Protein AF-A0A940FA86-F1 (afdb_monomer)

Structure (mmCIF, N/CA/C/O backbone):
data_AF-A0A940FA86-F1
#
_entry.id   AF-A0A940FA86-F1
#
loop_
_atom_site.group_PDB
_atom_site.id
_atom_site.type_symbol
_atom_site.label_atom_id
_atom_site.label_alt_id
_atom_site.label_comp_id
_atom_site.label_asym_id
_atom_site.label_entity_id
_atom_site.label_seq_id
_atom_site.pdbx_PDB_ins_code
_atom_site.Cartn_x
_atom_site.Cartn_y
_atom_site.Cartn_z
_atom_site.occupancy
_atom_site.B_iso_or_equiv
_atom_site.auth_seq_id
_atom_site.auth_comp_id
_atom_site.auth_asym_id
_atom_site.auth_atom_id
_atom_site.pdbx_PDB_model_num
ATOM 1 N N . MET A 1 1 ? 49.416 -11.994 -17.645 1.00 36.44 1 MET A N 1
ATOM 2 C CA . MET A 1 1 ? 48.254 -11.867 -18.549 1.00 36.44 1 MET A CA 1
ATOM 3 C C . MET A 1 1 ? 47.002 -11.972 -17.706 1.00 36.44 1 MET A C 1
ATOM 5 O O . MET A 1 1 ? 46.573 -13.067 -17.378 1.00 36.44 1 MET A O 1
ATOM 9 N N . THR A 1 2 ? 46.496 -10.830 -17.258 1.00 33.31 2 THR A N 1
ATOM 10 C CA . THR A 1 2 ? 45.297 -10.738 -16.424 1.00 33.31 2 THR A CA 1
ATOM 11 C C . THR A 1 2 ? 44.119 -10.628 -17.381 1.00 33.31 2 THR A C 1
ATOM 13 O O . THR A 1 2 ? 44.046 -9.660 -18.135 1.00 33.31 2 THR A O 1
ATOM 16 N N . THR A 1 3 ? 43.260 -11.644 -17.425 1.00 35.12 3 THR A N 1
ATOM 17 C CA . THR A 1 3 ? 42.025 -11.647 -18.216 1.00 35.12 3 THR A CA 1
ATOM 18 C C . THR A 1 3 ? 41.210 -10.419 -17.835 1.00 35.12 3 THR A C 1
ATOM 20 O O . THR A 1 3 ? 40.693 -10.336 -16.718 1.00 35.12 3 THR A O 1
ATOM 23 N N . ALA A 1 4 ? 41.149 -9.436 -18.733 1.00 39.72 4 ALA A N 1
ATOM 24 C CA . ALA A 1 4 ? 40.207 -8.344 -18.609 1.00 39.72 4 ALA A CA 1
ATOM 25 C C . ALA A 1 4 ? 38.825 -8.986 -18.504 1.00 39.72 4 ALA A C 1
ATOM 27 O O . ALA A 1 4 ? 38.403 -9.694 -19.410 1.00 39.72 4 ALA A O 1
ATOM 28 N N . SER A 1 5 ? 38.164 -8.803 -17.363 1.00 45.75 5 SER A N 1
ATOM 29 C CA . SER A 1 5 ? 36.731 -9.029 -17.256 1.00 45.75 5 SER A CA 1
ATOM 30 C C . SER A 1 5 ? 36.091 -8.262 -18.412 1.00 45.75 5 SER A C 1
ATOM 32 O O . SER A 1 5 ? 36.128 -7.026 -18.428 1.00 45.75 5 SER A O 1
ATOM 34 N N . ASP A 1 6 ? 35.599 -8.988 -19.416 1.00 59.19 6 ASP A N 1
ATOM 35 C CA . ASP A 1 6 ? 34.803 -8.411 -20.487 1.00 59.19 6 ASP A CA 1
ATOM 36 C C . ASP A 1 6 ? 33.535 -7.880 -19.833 1.00 59.19 6 ASP A C 1
ATOM 38 O O . ASP A 1 6 ? 32.591 -8.601 -19.531 1.00 59.19 6 ASP A O 1
ATOM 42 N N . SER A 1 7 ? 33.577 -6.599 -19.482 1.00 66.31 7 SER A N 1
ATOM 43 C CA . SER A 1 7 ? 32.481 -5.898 -18.835 1.00 66.31 7 SER A CA 1
ATOM 44 C C . SER A 1 7 ? 31.264 -5.979 -19.758 1.00 66.31 7 SER A C 1
ATOM 46 O O . SER A 1 7 ? 31.298 -5.374 -20.824 1.00 66.31 7 SER A O 1
ATOM 48 N N . THR A 1 8 ? 30.225 -6.715 -19.379 1.00 84.19 8 THR A N 1
ATOM 49 C CA . THR A 1 8 ? 28.949 -6.809 -20.107 1.00 84.19 8 THR A CA 1
ATOM 50 C C . THR A 1 8 ? 27.959 -5.755 -19.612 1.00 84.19 8 THR A C 1
ATOM 52 O O . THR A 1 8 ? 27.997 -5.404 -18.430 1.00 84.19 8 THR A O 1
ATOM 55 N N . LEU A 1 9 ? 27.028 -5.299 -20.455 1.00 90.06 9 LEU A N 1
ATOM 56 C CA . LEU A 1 9 ? 25.868 -4.510 -20.018 1.00 90.06 9 LEU A CA 1
ATOM 57 C C . LEU A 1 9 ? 24.622 -5.402 -20.008 1.00 90.06 9 LEU A C 1
ATOM 59 O O . LEU A 1 9 ? 24.176 -5.845 -21.057 1.00 90.06 9 LEU A O 1
ATOM 63 N N . PHE A 1 10 ? 24.077 -5.691 -18.824 1.00 91.50 10 PHE A N 1
ATOM 64 C CA . PHE A 1 10 ? 22.881 -6.538 -18.646 1.00 91.50 10 PHE A CA 1
ATOM 65 C C . PHE A 1 10 ? 22.963 -7.935 -19.299 1.00 91.50 10 PHE A C 1
ATOM 67 O O . PHE A 1 10 ? 21.947 -8.523 -19.666 1.00 91.50 10 PHE A O 1
ATOM 74 N N . GLY A 1 11 ? 24.180 -8.478 -19.411 1.00 84.44 11 GLY A N 1
ATOM 75 C CA . GLY A 1 11 ? 24.465 -9.767 -20.051 1.00 84.44 11 GLY A CA 1
ATOM 76 C C . GLY A 1 11 ? 24.884 -9.668 -21.522 1.00 84.44 11 GLY A C 1
ATOM 77 O O . GLY A 1 11 ? 25.340 -10.665 -22.073 1.00 84.44 11 GLY A O 1
ATOM 78 N N . LEU A 1 12 ? 24.808 -8.481 -22.136 1.00 87.81 12 LEU A N 1
ATOM 79 C CA . LEU A 1 12 ? 25.245 -8.247 -23.515 1.00 87.81 12 LEU A CA 1
ATOM 80 C C . LEU A 1 12 ? 26.719 -7.836 -23.602 1.00 87.81 12 LEU A C 1
ATOM 82 O O . LEU A 1 12 ? 27.219 -7.137 -22.706 1.00 87.81 12 LEU A O 1
ATOM 86 N N . PRO A 1 13 ? 27.416 -8.213 -24.691 1.00 89.25 13 PRO A N 1
ATOM 87 C CA . PRO A 1 13 ? 28.749 -7.705 -24.974 1.00 89.25 13 PRO A CA 1
ATOM 88 C C . PRO A 1 13 ? 28.715 -6.185 -25.174 1.00 89.25 13 PRO A C 1
ATOM 90 O O . PRO A 1 13 ? 27.679 -5.578 -25.432 1.00 89.25 13 PRO A O 1
ATOM 93 N N . ARG A 1 14 ? 29.876 -5.542 -25.033 1.00 89.69 14 ARG A N 1
ATOM 94 C CA . ARG A 1 14 ? 30.006 -4.095 -25.272 1.00 89.69 14 ARG A CA 1
ATOM 95 C C . ARG A 1 14 ? 30.166 -3.732 -26.733 1.00 89.69 14 ARG A C 1
ATOM 97 O O . ARG A 1 14 ? 29.839 -2.607 -27.089 1.00 89.69 14 ARG A O 1
ATOM 104 N N . GLY A 1 15 ? 30.775 -4.621 -27.508 1.00 90.00 15 GLY A N 1
ATOM 105 C CA . GLY A 1 15 ? 30.954 -4.453 -28.940 1.00 90.00 15 GLY A CA 1
ATOM 106 C C . GLY A 1 15 ? 29.827 -5.156 -29.671 1.00 90.00 15 GLY A C 1
ATOM 107 O O . GLY A 1 15 ? 29.500 -6.288 -29.324 1.00 90.00 15 GLY A O 1
ATOM 108 N N . PHE A 1 16 ? 29.281 -4.474 -30.665 1.00 91.44 16 PHE A N 1
ATOM 109 C CA . PHE A 1 16 ? 28.255 -4.982 -31.558 1.00 91.44 16 PHE A CA 1
ATOM 110 C C . PHE A 1 16 ? 28.762 -4.855 -32.987 1.00 91.44 16 PHE A C 1
ATOM 112 O O . PHE A 1 16 ? 29.495 -3.917 -33.311 1.00 91.44 16 PHE A O 1
ATOM 119 N N . ASP A 1 17 ? 28.346 -5.749 -33.871 1.00 93.12 17 ASP A N 1
ATOM 120 C CA . ASP A 1 17 ? 28.362 -5.403 -35.287 1.00 93.12 17 ASP A CA 1
ATOM 121 C C . ASP A 1 17 ? 27.134 -4.535 -35.640 1.00 93.12 17 ASP A C 1
ATOM 123 O O . ASP A 1 17 ? 26.191 -4.372 -34.857 1.00 93.12 17 ASP A O 1
ATOM 127 N N . ARG A 1 18 ? 27.155 -3.913 -36.826 1.00 93.06 18 ARG A N 1
ATOM 128 C CA . ARG A 1 18 ? 26.071 -3.018 -37.275 1.00 93.06 18 ARG A CA 1
ATOM 129 C C . ARG A 1 18 ? 24.728 -3.733 -37.405 1.00 93.06 18 ARG A C 1
ATOM 131 O O . ARG A 1 18 ? 23.690 -3.088 -37.259 1.00 93.06 18 ARG A O 1
ATOM 138 N N . GLU A 1 19 ? 24.736 -5.016 -37.746 1.00 92.88 19 GLU A N 1
ATOM 139 C CA . GLU A 1 19 ? 23.519 -5.792 -37.953 1.00 92.88 19 GLU A CA 1
ATOM 140 C C . GLU A 1 19 ? 22.911 -6.207 -36.612 1.00 92.88 19 GLU A C 1
ATOM 142 O O . GLU A 1 19 ? 21.711 -6.041 -36.408 1.00 92.88 19 GLU A O 1
ATOM 147 N N . GLU A 1 20 ? 23.738 -6.669 -35.677 1.00 92.12 20 GLU A N 1
ATOM 148 C CA . GLU A 1 20 ? 23.362 -7.027 -34.316 1.00 92.12 20 GLU A CA 1
ATOM 149 C C . GLU A 1 20 ? 22.783 -5.826 -33.567 1.00 92.12 20 GLU A C 1
ATOM 151 O O . GLU A 1 20 ? 21.697 -5.937 -32.997 1.00 92.12 20 GLU A O 1
ATOM 156 N N . LEU A 1 21 ? 23.448 -4.663 -33.626 1.00 93.12 21 LEU A N 1
ATOM 157 C CA . LEU A 1 21 ? 22.959 -3.440 -32.986 1.00 93.12 21 LEU A CA 1
ATOM 158 C C . LEU A 1 21 ? 21.560 -3.070 -33.491 1.00 93.12 21 LEU A C 1
ATOM 160 O O . LEU A 1 21 ? 20.657 -2.846 -32.686 1.00 93.12 21 LEU A O 1
ATOM 164 N N . ARG A 1 22 ? 21.362 -3.064 -34.818 1.00 93.38 22 ARG A N 1
ATOM 165 C CA . ARG A 1 22 ? 20.052 -2.786 -35.429 1.00 93.38 22 ARG A CA 1
ATOM 166 C C . ARG A 1 22 ? 19.016 -3.825 -35.026 1.00 93.38 22 ARG A C 1
ATOM 168 O O . ARG A 1 22 ? 17.918 -3.463 -34.629 1.00 93.38 22 ARG A O 1
ATOM 175 N N . ARG A 1 23 ? 19.374 -5.110 -35.068 1.00 94.31 23 ARG A N 1
ATOM 176 C CA . ARG A 1 23 ? 18.478 -6.219 -34.718 1.00 94.31 23 ARG A CA 1
ATOM 177 C C . ARG A 1 23 ? 17.988 -6.122 -33.273 1.00 94.31 23 ARG A C 1
ATOM 179 O O . ARG A 1 23 ? 16.809 -6.348 -33.018 1.00 94.31 23 ARG A O 1
ATOM 186 N N . ILE A 1 24 ? 18.877 -5.792 -32.337 1.00 94.81 24 ILE A N 1
ATOM 187 C CA . ILE A 1 24 ? 18.533 -5.614 -30.921 1.00 94.81 24 ILE A CA 1
ATOM 188 C C . ILE A 1 24 ? 17.682 -4.354 -30.727 1.00 94.81 24 ILE A C 1
ATOM 190 O O . ILE A 1 24 ? 16.659 -4.422 -30.044 1.00 94.81 24 ILE A O 1
ATOM 194 N N . GLU A 1 25 ? 18.074 -3.225 -31.329 1.00 95.56 25 GLU A N 1
ATOM 195 C CA . GLU A 1 25 ? 17.328 -1.962 -31.244 1.00 95.56 25 GLU A CA 1
ATOM 196 C C . GLU A 1 25 ? 15.898 -2.131 -31.781 1.00 95.56 25 GLU A C 1
ATOM 198 O O . GLU A 1 25 ? 14.934 -1.835 -31.071 1.00 95.56 25 GLU A O 1
ATOM 203 N N . ASP A 1 26 ? 15.753 -2.661 -32.996 1.00 95.56 26 ASP A N 1
ATOM 204 C CA . ASP A 1 26 ? 14.464 -2.861 -33.660 1.00 95.56 26 ASP A CA 1
ATOM 205 C C . ASP A 1 26 ? 13.569 -3.811 -32.859 1.00 95.56 26 ASP A C 1
ATOM 207 O O . ASP A 1 26 ? 12.395 -3.508 -32.630 1.00 95.56 26 ASP A O 1
ATOM 211 N N . PHE A 1 27 ? 14.131 -4.917 -32.354 1.00 96.62 27 PHE A N 1
ATOM 212 C CA . PHE A 1 27 ? 13.389 -5.849 -31.508 1.00 96.62 27 PHE A CA 1
ATOM 213 C C . PHE A 1 27 ? 12.890 -5.177 -30.221 1.00 96.62 27 PHE A C 1
ATOM 215 O O . PHE A 1 27 ? 11.712 -5.294 -29.886 1.00 96.62 27 PHE A O 1
ATOM 222 N N . LEU A 1 28 ? 13.753 -4.461 -29.489 1.00 97.06 28 LEU A N 1
ATOM 223 C CA . LEU A 1 28 ? 13.364 -3.815 -28.229 1.00 97.06 28 LEU A CA 1
ATOM 224 C C . LEU A 1 28 ? 12.326 -2.708 -28.449 1.00 97.06 28 LEU A C 1
ATOM 226 O O . LEU A 1 28 ? 11.419 -2.554 -27.629 1.00 97.06 28 LEU A O 1
ATOM 230 N N . ARG A 1 29 ? 12.406 -1.971 -29.564 1.00 97.19 29 ARG A N 1
ATOM 231 C CA . ARG A 1 29 ? 11.377 -0.995 -29.956 1.00 97.19 29 ARG A CA 1
ATOM 232 C C . ARG A 1 29 ? 10.045 -1.663 -30.264 1.00 97.19 29 ARG A C 1
ATOM 234 O O . ARG A 1 29 ? 9.012 -1.191 -29.792 1.00 97.19 29 ARG A O 1
ATOM 241 N N . GLU A 1 30 ? 10.054 -2.745 -31.038 1.00 96.88 30 GLU A N 1
ATOM 242 C CA . GLU A 1 30 ? 8.839 -3.490 -31.367 1.00 96.88 30 GLU A CA 1
ATOM 243 C C . GLU A 1 30 ? 8.198 -4.082 -30.106 1.00 96.88 30 GLU A C 1
ATOM 245 O O . GLU A 1 30 ? 6.993 -3.926 -29.887 1.00 96.88 30 GLU A O 1
ATOM 250 N N . ALA A 1 31 ? 9.007 -4.699 -29.243 1.00 96.69 31 ALA A N 1
ATOM 251 C CA . ALA A 1 31 ? 8.575 -5.232 -27.958 1.00 96.69 31 ALA A CA 1
ATOM 252 C C . ALA A 1 31 ? 7.971 -4.135 -27.067 1.00 96.69 31 ALA A C 1
ATOM 254 O O . ALA A 1 31 ? 6.909 -4.330 -26.478 1.00 96.69 31 ALA A O 1
ATOM 255 N N . TRP A 1 32 ? 8.590 -2.951 -27.026 1.00 97.25 32 TRP A N 1
ATOM 256 C CA . TRP A 1 32 ? 8.072 -1.803 -26.284 1.00 97.25 32 TRP A CA 1
ATOM 257 C C . TRP A 1 32 ? 6.709 -1.337 -26.806 1.00 97.25 32 TRP A C 1
ATOM 259 O O . TRP A 1 32 ? 5.763 -1.189 -26.031 1.00 97.25 32 TRP A O 1
ATOM 269 N N . VAL A 1 33 ? 6.585 -1.134 -28.121 1.00 96.62 33 VAL A N 1
ATOM 270 C CA . VAL A 1 33 ? 5.323 -0.723 -28.759 1.00 96.62 33 VAL A CA 1
ATOM 271 C C . VAL A 1 33 ? 4.239 -1.770 -28.529 1.00 96.62 33 VAL A C 1
ATOM 273 O O . VAL A 1 33 ? 3.088 -1.426 -28.276 1.00 96.62 33 VAL A O 1
ATOM 276 N N . THR A 1 34 ? 4.604 -3.047 -28.564 1.00 95.00 34 THR A N 1
ATOM 277 C CA . THR A 1 34 ? 3.695 -4.159 -28.280 1.00 95.00 34 THR A CA 1
ATOM 278 C C . THR A 1 34 ? 3.203 -4.138 -26.832 1.00 95.00 34 THR A C 1
ATOM 280 O O . THR A 1 34 ? 2.018 -4.354 -26.585 1.00 95.00 34 THR A O 1
ATOM 283 N N . GLN A 1 35 ? 4.090 -3.827 -25.886 1.00 95.31 35 GLN A N 1
ATOM 284 C CA . GLN A 1 35 ? 3.788 -3.770 -24.457 1.00 95.31 35 GLN A CA 1
ATOM 285 C C . GLN A 1 35 ? 2.982 -2.528 -24.049 1.00 95.31 35 GLN A C 1
ATOM 287 O O . GLN A 1 35 ? 2.116 -2.620 -23.180 1.00 95.31 35 GLN A O 1
ATOM 292 N N . HIS A 1 36 ? 3.262 -1.364 -24.641 1.00 94.88 36 HIS A N 1
ATOM 293 C CA . HIS A 1 36 ? 2.720 -0.076 -24.188 1.00 94.88 36 HIS A CA 1
ATOM 294 C C . HIS A 1 36 ? 1.799 0.623 -25.199 1.00 94.88 36 HIS A C 1
ATOM 296 O O . HIS A 1 36 ? 1.150 1.609 -24.856 1.00 94.88 36 HIS A O 1
ATOM 302 N N . GLY A 1 37 ? 1.712 0.127 -26.435 1.00 94.94 37 GLY A N 1
ATOM 303 C CA . GLY A 1 37 ? 0.866 0.680 -27.497 1.00 94.94 37 GLY A CA 1
ATOM 304 C C . GLY A 1 37 ? 1.401 1.958 -28.152 1.00 94.94 37 GLY A C 1
ATOM 305 O O . GLY A 1 37 ? 0.739 2.513 -29.025 1.00 94.94 37 GLY A O 1
ATOM 306 N N . HIS A 1 38 ? 2.580 2.434 -27.753 1.00 95.38 38 HIS A N 1
ATOM 307 C CA . HIS A 1 38 ? 3.218 3.645 -28.271 1.00 95.38 38 HIS A CA 1
ATOM 308 C C . HIS A 1 38 ? 4.747 3.477 -28.301 1.00 95.38 38 HIS A C 1
ATOM 310 O O . HIS A 1 38 ? 5.273 2.640 -27.565 1.00 95.38 38 HIS A O 1
ATOM 316 N N . PRO A 1 39 ? 5.486 4.245 -29.126 1.00 97.06 39 PRO A N 1
ATOM 317 C CA . PRO A 1 39 ? 6.949 4.194 -29.136 1.00 97.06 39 PRO A CA 1
ATOM 318 C C . PRO A 1 39 ? 7.559 4.654 -27.798 1.00 97.06 39 PRO A C 1
ATOM 320 O O . PRO A 1 39 ? 6.876 5.334 -27.019 1.00 97.06 39 PRO A O 1
ATOM 323 N N . PRO A 1 40 ? 8.828 4.293 -27.518 1.00 96.94 40 PRO A N 1
ATOM 324 C CA . PRO A 1 40 ? 9.570 4.833 -26.381 1.00 96.94 40 PRO A CA 1
ATOM 325 C C . PRO A 1 40 ? 9.607 6.362 -26.420 1.00 96.94 40 PRO A C 1
ATOM 327 O O . PRO A 1 40 ? 9.726 6.963 -27.489 1.00 96.94 40 PRO A O 1
ATOM 330 N N . ALA A 1 41 ? 9.498 6.980 -25.250 1.00 95.25 41 ALA A N 1
ATOM 331 C CA . ALA A 1 41 ? 9.584 8.419 -25.058 1.00 95.25 41 ALA A CA 1
ATOM 332 C C . ALA A 1 41 ? 10.839 8.742 -24.230 1.00 95.25 41 ALA A C 1
ATOM 334 O O . ALA A 1 41 ? 11.915 8.187 -24.461 1.00 95.25 41 ALA A O 1
ATOM 335 N N . THR A 1 42 ? 10.732 9.657 -23.264 1.00 96.56 42 THR A N 1
ATOM 336 C CA . THR A 1 42 ? 11.846 9.962 -22.364 1.00 96.56 42 THR A CA 1
ATOM 337 C C . THR A 1 42 ? 12.144 8.761 -21.471 1.00 96.56 42 THR A C 1
ATOM 339 O O . THR A 1 42 ? 11.231 8.170 -20.894 1.00 96.56 42 THR A O 1
ATOM 342 N N . LEU A 1 43 ? 13.429 8.435 -21.293 1.00 96.88 43 LEU A N 1
ATOM 343 C CA . LEU A 1 43 ? 13.852 7.314 -20.449 1.00 96.88 43 LEU A CA 1
ATOM 344 C C . LEU A 1 43 ? 13.221 7.374 -19.047 1.00 96.88 43 LEU A C 1
ATOM 346 O O . LEU A 1 43 ? 12.721 6.372 -18.554 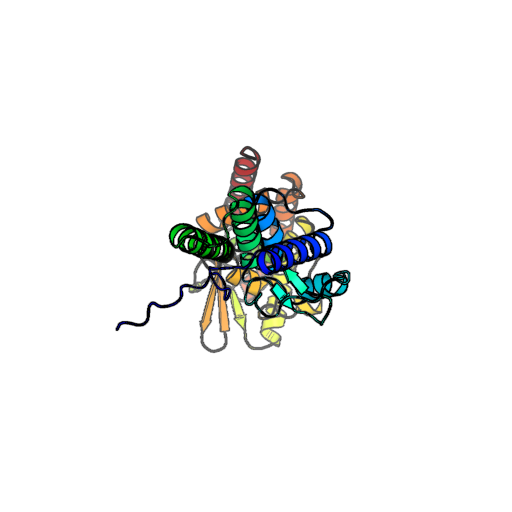1.00 96.88 43 LEU A O 1
ATOM 350 N N . ALA A 1 44 ? 13.189 8.554 -18.421 1.00 96.62 44 ALA A N 1
ATOM 351 C CA . ALA A 1 44 ? 12.587 8.727 -17.099 1.00 96.62 44 ALA A CA 1
ATOM 352 C C . ALA A 1 44 ? 11.077 8.418 -17.083 1.00 96.62 44 ALA A C 1
ATOM 354 O O . ALA A 1 44 ? 10.610 7.692 -16.207 1.00 96.62 44 ALA A O 1
ATOM 355 N N . GLY A 1 45 ? 10.317 8.928 -18.060 1.00 96.69 45 GLY A N 1
ATOM 356 C CA . GLY A 1 45 ? 8.877 8.667 -18.150 1.00 96.69 45 GLY A CA 1
ATOM 357 C C . GLY A 1 45 ? 8.568 7.202 -18.457 1.00 96.69 45 GLY A C 1
ATOM 358 O O . GLY A 1 45 ? 7.631 6.630 -17.904 1.00 96.69 45 GLY A O 1
ATOM 359 N N . ASP A 1 46 ? 9.387 6.578 -19.296 1.00 98.00 46 ASP A N 1
ATOM 360 C CA . ASP A 1 46 ? 9.279 5.166 -19.646 1.00 98.00 46 ASP A CA 1
ATOM 361 C C . ASP A 1 46 ? 9.588 4.250 -18.450 1.00 98.00 46 ASP A C 1
ATOM 363 O O . ASP A 1 46 ? 8.856 3.292 -18.200 1.00 98.00 46 ASP A O 1
ATOM 367 N N . LEU A 1 47 ? 10.607 4.569 -17.647 1.00 97.56 47 LEU A N 1
ATOM 368 C CA . LEU A 1 47 ? 10.914 3.828 -16.418 1.00 97.56 47 LEU A CA 1
ATOM 369 C C . LEU A 1 47 ? 9.758 3.903 -15.408 1.00 97.56 47 LEU A C 1
ATOM 371 O O . LEU A 1 47 ? 9.366 2.878 -14.850 1.00 97.56 47 LEU A O 1
ATOM 375 N N . GLU A 1 48 ? 9.129 5.067 -15.227 1.00 95.25 48 GLU A N 1
ATOM 376 C CA . GLU A 1 48 ? 7.947 5.179 -14.359 1.00 95.25 48 GLU A CA 1
ATOM 377 C C . GLU A 1 48 ? 6.748 4.363 -14.875 1.00 95.25 48 GLU A C 1
ATOM 379 O O . GLU A 1 48 ? 5.996 3.797 -14.078 1.00 95.25 48 GLU A O 1
ATOM 384 N N . ARG A 1 49 ? 6.593 4.200 -16.198 1.00 95.50 49 ARG A N 1
ATOM 385 C CA . ARG A 1 49 ? 5.576 3.298 -16.779 1.00 95.50 49 ARG A CA 1
ATOM 386 C C . ARG A 1 49 ? 5.859 1.824 -16.496 1.00 95.50 49 ARG A C 1
ATOM 388 O O . ARG A 1 49 ? 4.913 1.042 -16.396 1.00 95.50 49 ARG A O 1
ATOM 395 N N . LEU A 1 50 ? 7.127 1.443 -16.351 1.00 96.38 50 LEU A N 1
ATOM 396 C CA . LEU A 1 50 ? 7.542 0.079 -16.003 1.00 96.38 50 LEU A CA 1
ATOM 397 C C . LEU A 1 50 ? 7.378 -0.238 -14.511 1.00 96.38 50 LEU A C 1
ATOM 399 O O . LEU A 1 50 ? 7.169 -1.402 -14.151 1.00 96.38 50 LEU A O 1
ATOM 403 N N . LYS A 1 51 ? 7.408 0.780 -13.640 1.00 94.94 51 LYS A N 1
ATOM 404 C CA . LYS A 1 51 ? 7.307 0.637 -12.177 1.00 94.94 51 LYS A CA 1
ATOM 405 C C . LYS A 1 51 ? 6.194 -0.314 -11.715 1.00 94.94 51 LYS A C 1
ATOM 407 O O . LYS A 1 51 ? 6.465 -1.151 -10.858 1.00 94.94 51 LYS A O 1
ATOM 412 N N . PRO A 1 52 ? 4.953 -0.285 -12.243 1.00 92.31 52 PRO A N 1
ATOM 413 C CA . PRO A 1 52 ? 3.894 -1.176 -11.771 1.00 92.31 52 PRO A CA 1
ATOM 414 C C . PRO A 1 52 ? 4.115 -2.668 -12.064 1.00 92.31 52 PRO A C 1
ATOM 416 O O . PRO A 1 52 ? 3.449 -3.489 -11.432 1.00 92.31 52 PRO A O 1
ATOM 419 N N . LEU A 1 53 ? 4.986 -3.007 -13.020 1.00 93.56 53 LEU A N 1
ATOM 420 C CA . LEU A 1 53 ? 5.296 -4.384 -13.423 1.00 93.56 53 LEU A CA 1
ATOM 421 C C . LEU A 1 53 ? 6.561 -4.913 -12.743 1.00 93.56 53 LEU A C 1
ATOM 423 O O . LEU A 1 53 ? 6.618 -6.089 -12.410 1.00 93.56 53 LEU A O 1
ATOM 427 N N . PHE A 1 54 ? 7.546 -4.045 -12.508 1.00 94.19 54 PHE A N 1
ATOM 428 C CA . PHE A 1 54 ? 8.882 -4.455 -12.062 1.00 94.19 54 PHE A CA 1
ATOM 429 C C . PHE A 1 54 ? 9.248 -4.003 -10.642 1.00 94.19 54 PHE A C 1
ATOM 431 O O . PHE A 1 54 ? 10.324 -4.333 -10.151 1.00 94.19 54 PHE A O 1
ATOM 438 N N . LYS A 1 55 ? 8.367 -3.279 -9.939 1.00 90.31 55 LYS A N 1
ATOM 439 C CA . LYS A 1 55 ? 8.560 -3.011 -8.506 1.00 90.31 55 LYS A CA 1
ATOM 440 C C . LYS A 1 55 ? 8.425 -4.290 -7.672 1.00 90.31 55 LYS A C 1
ATOM 442 O O . LYS A 1 55 ? 7.642 -5.179 -7.999 1.00 90.31 55 LYS A O 1
ATOM 447 N N . THR A 1 56 ? 9.092 -4.313 -6.520 1.00 80.81 56 THR A N 1
ATOM 448 C CA . THR A 1 56 ? 9.210 -5.458 -5.596 1.00 80.81 56 THR A CA 1
ATOM 449 C C . THR A 1 56 ? 7.889 -6.116 -5.188 1.00 80.81 56 THR A C 1
ATOM 451 O O . THR A 1 56 ? 7.860 -7.296 -4.861 1.00 80.81 56 THR A O 1
ATOM 454 N N . ASN A 1 57 ? 6.776 -5.381 -5.210 1.00 83.25 57 ASN A N 1
ATOM 455 C CA . ASN A 1 57 ? 5.456 -5.882 -4.829 1.00 83.25 57 ASN A CA 1
ATOM 456 C C . ASN A 1 57 ? 4.455 -5.953 -5.996 1.00 83.25 57 ASN A C 1
ATOM 458 O O . ASN A 1 57 ? 3.243 -5.857 -5.774 1.00 83.25 57 ASN A O 1
ATOM 462 N N . ALA A 1 58 ? 4.929 -6.074 -7.239 1.00 86.88 58 ALA A N 1
ATOM 463 C CA . ALA A 1 58 ? 4.056 -6.346 -8.375 1.00 86.88 58 ALA A CA 1
ATOM 464 C C . ALA A 1 58 ? 3.260 -7.644 -8.134 1.00 86.88 58 ALA A C 1
ATOM 466 O O . ALA A 1 58 ? 3.815 -8.680 -7.770 1.00 86.88 58 ALA A O 1
ATOM 467 N N . SER A 1 59 ? 1.933 -7.595 -8.293 1.00 87.94 59 SER A N 1
ATOM 468 C CA . SER A 1 59 ? 1.093 -8.762 -8.015 1.00 87.94 59 SER A CA 1
ATOM 469 C C .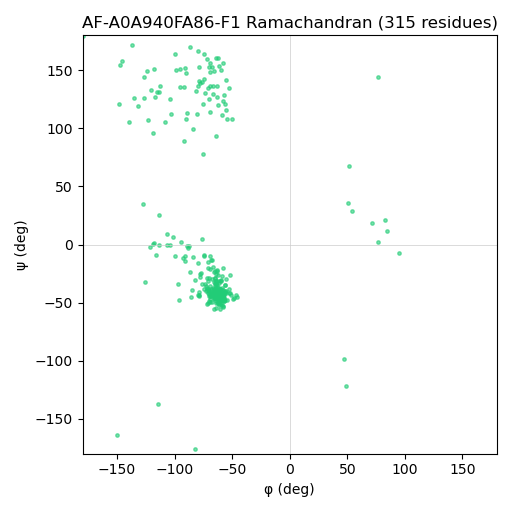 SER A 1 59 ? 1.159 -9.771 -9.163 1.00 87.94 59 SER A C 1
ATOM 471 O O . SER A 1 59 ? 1.066 -9.408 -10.336 1.00 87.94 59 SER A O 1
ATOM 473 N N . ALA A 1 60 ? 1.223 -11.063 -8.832 1.00 89.00 60 ALA A N 1
ATOM 474 C CA . ALA A 1 60 ? 1.197 -12.137 -9.829 1.00 89.00 60 ALA A CA 1
ATOM 475 C C . ALA A 1 60 ? -0.073 -12.116 -10.699 1.00 89.00 60 ALA A C 1
ATOM 477 O O . ALA A 1 60 ? -0.060 -12.584 -11.834 1.00 89.00 60 ALA A O 1
ATOM 478 N N . LYS A 1 61 ? -1.187 -11.583 -10.175 1.00 89.94 61 LYS A N 1
ATOM 479 C CA . LYS A 1 61 ? -2.398 -11.340 -10.967 1.00 89.94 61 LYS A CA 1
ATOM 480 C C . LYS A 1 61 ? -2.125 -10.305 -12.062 1.00 89.94 61 LYS A C 1
ATOM 482 O O . LYS A 1 61 ? -2.288 -10.629 -13.225 1.00 89.94 61 LYS A O 1
ATOM 487 N N . ARG A 1 62 ? -1.611 -9.121 -11.704 1.00 90.50 62 ARG A N 1
ATOM 488 C CA . ARG A 1 62 ? -1.310 -8.051 -12.668 1.00 90.50 62 ARG A CA 1
ATOM 489 C C . ARG A 1 62 ? -0.337 -8.505 -13.754 1.00 90.50 62 ARG A C 1
ATOM 491 O O . ARG A 1 62 ? -0.548 -8.189 -14.916 1.00 90.50 62 ARG A O 1
ATOM 498 N N . LEU A 1 63 ? 0.713 -9.237 -13.382 1.00 90.62 63 LEU A N 1
ATOM 499 C CA . LEU A 1 63 ? 1.683 -9.759 -14.349 1.00 90.62 63 LEU A CA 1
ATOM 500 C C . LEU A 1 63 ? 1.035 -10.724 -15.349 1.00 90.62 63 LEU A C 1
ATOM 502 O O . LEU A 1 63 ? 1.321 -10.643 -16.538 1.00 90.62 63 LEU A O 1
ATOM 506 N N . ARG A 1 64 ? 0.136 -11.602 -14.885 1.00 92.25 64 ARG A N 1
ATOM 507 C CA . ARG A 1 64 ? -0.609 -12.527 -15.753 1.00 92.25 64 ARG A CA 1
ATOM 508 C C . ARG A 1 64 ? -1.642 -11.821 -16.624 1.00 92.25 64 ARG A C 1
ATOM 510 O O . ARG A 1 64 ? -1.760 -12.181 -17.790 1.00 92.25 64 ARG A O 1
ATOM 517 N N . ASP A 1 65 ? -2.341 -10.828 -16.082 1.00 92.31 65 ASP A N 1
ATOM 518 C CA . ASP A 1 65 ? -3.299 -10.015 -16.838 1.00 92.31 65 ASP A CA 1
ATOM 519 C C . ASP A 1 65 ? -2.567 -9.323 -18.004 1.00 92.31 65 ASP A C 1
ATOM 521 O O . ASP A 1 65 ? -2.918 -9.517 -19.162 1.00 92.31 65 ASP A O 1
ATOM 525 N N . VAL A 1 66 ? -1.441 -8.654 -17.718 1.00 91.62 66 VAL A N 1
ATOM 526 C CA . VAL A 1 66 ? -0.602 -8.031 -18.756 1.00 91.62 66 VAL A CA 1
ATOM 527 C C . VAL A 1 66 ? -0.079 -9.064 -19.750 1.00 91.62 66 VAL A C 1
ATOM 529 O O . VAL A 1 66 ? -0.194 -8.852 -20.950 1.00 91.62 66 VAL A O 1
ATOM 532 N N . ALA A 1 67 ? 0.450 -10.199 -19.284 1.00 91.25 67 ALA A N 1
ATOM 533 C CA . ALA A 1 67 ? 0.949 -11.262 -20.160 1.00 91.25 67 ALA A CA 1
ATOM 534 C C . ALA A 1 67 ? -0.127 -11.827 -21.106 1.00 91.25 67 ALA A C 1
ATOM 536 O O . ALA A 1 67 ? 0.190 -12.249 -22.219 1.00 91.25 67 ALA A O 1
ATOM 537 N N . THR A 1 68 ? -1.387 -11.839 -20.667 1.00 91.75 68 THR A N 1
ATOM 538 C CA . THR A 1 68 ? -2.529 -12.307 -21.462 1.00 91.75 68 THR A CA 1
ATOM 539 C C . THR A 1 68 ? -2.872 -11.318 -22.573 1.00 91.75 68 THR A C 1
ATOM 541 O O . THR A 1 68 ? -3.140 -11.743 -23.695 1.00 91.75 68 THR A O 1
ATOM 544 N N . ASP A 1 69 ? -2.789 -10.020 -22.282 1.00 92.25 69 ASP A N 1
ATOM 545 C CA . ASP A 1 69 ? -3.150 -8.944 -23.211 1.00 92.25 69 ASP A CA 1
ATOM 546 C C . ASP A 1 69 ? -2.025 -8.569 -24.198 1.00 92.25 69 ASP A C 1
ATOM 548 O O . ASP A 1 69 ? -2.257 -7.830 -25.161 1.00 92.25 69 ASP A O 1
ATOM 552 N N . LEU A 1 70 ? -0.800 -9.069 -23.990 1.00 93.00 70 LEU A N 1
ATOM 553 C CA . LEU A 1 70 ? 0.324 -8.826 -24.896 1.00 93.00 70 LEU A CA 1
ATOM 554 C C . LEU A 1 70 ? 0.067 -9.418 -26.283 1.00 93.00 70 LEU A C 1
ATOM 556 O O . LEU A 1 70 ? -0.161 -10.621 -26.446 1.00 93.00 70 LEU A O 1
ATOM 560 N N . LYS A 1 71 ? 0.210 -8.573 -27.307 1.00 93.00 71 LYS A N 1
ATOM 561 C CA . LYS A 1 71 ? 0.243 -9.022 -28.703 1.00 93.00 71 LYS A CA 1
ATOM 562 C C . LYS A 1 71 ? 1.560 -9.751 -28.992 1.00 93.00 71 LYS A C 1
ATOM 564 O O . LYS A 1 71 ? 2.547 -9.588 -28.280 1.00 93.00 71 LYS A O 1
ATOM 569 N N . ALA A 1 72 ? 1.565 -10.558 -30.047 1.00 93.06 72 ALA A N 1
ATOM 570 C CA . ALA A 1 72 ? 2.777 -11.209 -30.528 1.00 93.06 72 ALA A CA 1
ATOM 571 C C . ALA A 1 72 ? 3.733 -10.190 -31.176 1.00 93.06 72 ALA A C 1
ATOM 573 O O . ALA A 1 72 ? 3.308 -9.366 -31.989 1.00 93.06 72 ALA A O 1
ATOM 574 N N . ILE A 1 73 ? 5.014 -10.292 -30.835 1.00 93.94 73 ILE A N 1
ATOM 575 C CA . ILE A 1 73 ? 6.145 -9.618 -31.475 1.00 93.94 73 ILE A CA 1
ATOM 576 C C . ILE A 1 73 ? 6.509 -10.426 -32.726 1.00 93.94 73 ILE A C 1
ATOM 578 O O . ILE A 1 73 ? 6.605 -11.655 -32.672 1.00 93.94 73 ILE A O 1
ATOM 582 N N . ARG A 1 74 ? 6.685 -9.754 -33.868 1.00 91.50 74 ARG A N 1
ATOM 583 C CA . ARG A 1 74 ? 6.951 -10.411 -35.157 1.00 91.50 74 ARG A CA 1
ATOM 584 C C . ARG A 1 74 ? 8.330 -11.049 -35.178 1.00 91.50 74 ARG A C 1
ATOM 586 O O . ARG A 1 74 ? 8.482 -12.171 -35.656 1.00 91.50 74 ARG A O 1
ATOM 593 N N . ALA A 1 75 ? 9.330 -10.325 -34.686 1.00 88.88 75 ALA A N 1
ATOM 594 C CA . ALA A 1 75 ? 10.689 -10.825 -34.588 1.00 88.88 75 ALA A CA 1
ATOM 595 C C . ALA A 1 75 ? 10.853 -11.751 -33.374 1.00 88.88 75 ALA A C 1
ATOM 597 O O . ALA A 1 75 ? 10.341 -11.485 -32.287 1.00 88.88 75 ALA A O 1
ATOM 598 N N . ARG A 1 76 ? 11.621 -12.832 -33.541 1.00 87.81 76 ARG A N 1
ATOM 599 C CA . ARG A 1 76 ? 12.053 -13.662 -32.411 1.00 87.81 76 ARG A CA 1
ATOM 600 C C . ARG A 1 76 ? 13.058 -12.882 -31.567 1.00 87.81 76 ARG A C 1
ATOM 602 O O . ARG A 1 76 ? 13.989 -12.283 -32.102 1.00 87.81 76 ARG A O 1
ATOM 609 N N . ALA A 1 77 ? 12.897 -12.953 -30.248 1.00 88.25 77 ALA A N 1
ATOM 610 C CA . ALA A 1 77 ? 13.812 -12.332 -29.297 1.00 88.25 77 ALA A CA 1
ATOM 611 C C . ALA A 1 77 ? 15.252 -12.850 -29.476 1.00 88.25 77 ALA A C 1
ATOM 613 O O . ALA A 1 77 ? 15.457 -14.064 -29.336 1.00 88.25 77 ALA A O 1
ATOM 614 N N . PRO A 1 78 ? 16.246 -11.969 -29.716 1.00 89.06 78 PRO A N 1
ATOM 615 C CA . PRO A 1 78 ? 17.652 -12.347 -29.680 1.00 89.06 78 PRO A CA 1
ATOM 616 C C . PRO A 1 78 ? 17.994 -13.047 -28.361 1.00 89.06 78 PRO A C 1
ATOM 618 O O . PRO A 1 78 ? 17.595 -12.607 -27.282 1.00 89.06 78 PRO A O 1
ATOM 621 N N . GLU A 1 79 ? 18.725 -14.158 -28.438 1.00 83.81 79 GLU A N 1
ATOM 622 C CA . GLU A 1 79 ? 19.076 -14.963 -27.257 1.00 83.81 79 GLU A CA 1
ATOM 623 C C . GLU A 1 79 ? 20.009 -14.216 -26.297 1.00 83.81 79 GLU A C 1
ATOM 625 O O . GLU A 1 79 ? 20.005 -14.478 -25.097 1.00 83.81 79 GLU A O 1
ATOM 630 N N . SER A 1 80 ? 20.741 -13.231 -26.814 1.00 84.00 80 SER A N 1
ATOM 631 C CA . SER A 1 80 ? 21.688 -12.407 -26.073 1.00 84.00 80 SER A CA 1
ATOM 632 C C . SER A 1 80 ? 21.038 -11.361 -25.158 1.00 84.00 80 SER A C 1
ATOM 634 O O . SER A 1 80 ? 21.737 -10.776 -24.337 1.00 84.00 80 SER A O 1
ATOM 636 N N . LEU A 1 81 ? 19.718 -11.132 -25.239 1.00 87.06 81 LEU A N 1
ATOM 637 C CA . LEU A 1 81 ? 19.051 -10.056 -24.491 1.00 87.06 81 LEU A CA 1
ATOM 638 C C . LEU A 1 81 ? 19.109 -10.202 -22.964 1.00 87.06 81 LEU A C 1
ATOM 640 O O . LEU A 1 81 ? 18.965 -9.200 -22.269 1.00 87.06 81 LEU A O 1
ATOM 644 N N . GLY A 1 82 ? 19.327 -11.404 -22.425 1.00 86.06 82 GLY A N 1
ATOM 645 C CA . GLY A 1 82 ? 19.537 -11.603 -20.988 1.00 86.06 82 GLY A CA 1
ATOM 646 C C . GLY A 1 82 ? 18.480 -10.908 -20.117 1.00 86.06 82 GLY A C 1
ATOM 647 O O . GLY A 1 82 ? 17.283 -11.151 -20.261 1.00 86.06 82 GLY A O 1
ATOM 648 N N . ALA A 1 83 ? 18.922 -10.015 -19.225 1.00 90.69 83 ALA A N 1
ATOM 649 C CA . ALA A 1 83 ? 18.042 -9.287 -18.305 1.00 90.69 83 ALA A CA 1
ATOM 650 C C . ALA A 1 83 ? 17.228 -8.159 -18.968 1.00 90.69 83 ALA A C 1
ATOM 652 O O . ALA A 1 83 ? 16.330 -7.612 -18.332 1.00 90.69 83 ALA A O 1
ATOM 653 N N . ALA A 1 84 ? 17.505 -7.805 -20.227 1.00 95.25 84 ALA A N 1
ATOM 654 C CA . ALA A 1 84 ? 16.795 -6.754 -20.958 1.00 95.25 84 ALA A CA 1
ATOM 655 C C . ALA A 1 84 ? 15.356 -7.143 -21.347 1.00 95.25 84 ALA A C 1
ATOM 657 O O . ALA A 1 84 ? 14.531 -6.276 -21.648 1.00 95.25 84 ALA A O 1
ATOM 658 N N . PHE A 1 85 ? 15.047 -8.443 -21.369 1.00 95.69 85 PHE A N 1
ATOM 659 C CA . PHE A 1 85 ? 13.762 -8.941 -21.846 1.00 95.69 85 PHE A CA 1
ATOM 660 C C . PHE A 1 85 ? 13.329 -10.209 -21.105 1.00 95.69 85 PHE A C 1
ATOM 662 O O . PHE A 1 85 ? 14.003 -11.236 -21.154 1.00 95.69 85 PHE A O 1
ATOM 669 N N . VAL A 1 86 ? 12.165 -10.161 -20.456 1.00 94.44 86 VAL A N 1
ATOM 670 C CA . VAL A 1 86 ? 11.558 -11.334 -19.811 1.00 94.44 86 VAL A CA 1
ATOM 671 C C . VAL A 1 86 ? 10.668 -12.041 -20.820 1.00 94.44 86 VAL A C 1
ATOM 673 O O . VAL A 1 86 ? 9.586 -11.562 -21.160 1.00 94.44 86 VAL A O 1
ATOM 676 N N . ARG A 1 87 ? 11.123 -13.201 -21.290 1.00 93.75 87 ARG A N 1
ATOM 677 C CA . ARG A 1 87 ? 10.381 -14.036 -22.235 1.00 93.75 87 ARG A CA 1
ATOM 678 C C . ARG A 1 87 ? 9.208 -14.737 -21.539 1.00 93.75 87 ARG A C 1
ATOM 680 O O . ARG A 1 87 ? 9.399 -15.368 -20.503 1.00 93.75 87 ARG A O 1
ATOM 687 N N . ILE A 1 88 ? 8.016 -14.642 -22.127 1.00 93.12 88 ILE A N 1
ATOM 688 C CA . ILE A 1 88 ? 6.822 -15.401 -21.717 1.00 93.12 88 ILE A CA 1
ATOM 689 C C . ILE A 1 88 ? 6.691 -16.648 -22.597 1.00 93.12 88 ILE A C 1
ATOM 691 O O . ILE A 1 88 ? 6.531 -17.751 -22.084 1.00 93.12 88 ILE A O 1
ATOM 695 N N . ASP A 1 89 ? 6.810 -16.472 -23.913 1.00 90.44 89 ASP A N 1
ATOM 696 C CA . ASP A 1 89 ? 6.893 -17.544 -24.909 1.00 90.44 89 ASP A CA 1
ATOM 697 C C . ASP A 1 89 ? 7.737 -17.094 -26.119 1.00 90.44 89 ASP A C 1
ATOM 699 O O . ASP A 1 89 ? 8.496 -16.131 -26.022 1.00 90.44 89 ASP A O 1
ATOM 703 N N . GLU A 1 90 ? 7.660 -17.800 -27.251 1.00 86.44 90 GLU A N 1
ATOM 704 C CA . GLU A 1 90 ? 8.465 -17.502 -28.444 1.00 86.44 90 GLU A CA 1
ATOM 705 C C . GLU A 1 90 ? 8.217 -16.101 -29.032 1.00 86.44 90 GLU A C 1
ATOM 707 O O . GLU A 1 90 ? 9.150 -15.486 -29.554 1.00 86.44 90 GLU A O 1
ATOM 712 N N . HIS A 1 91 ? 6.996 -15.572 -28.900 1.00 90.06 91 HIS A N 1
ATOM 713 C CA . HIS A 1 91 ? 6.574 -14.317 -29.526 1.00 90.06 91 HIS A CA 1
ATOM 714 C C . HIS A 1 91 ? 6.092 -13.263 -28.527 1.00 90.06 91 HIS A C 1
ATOM 716 O O . HIS A 1 91 ? 5.749 -12.155 -28.929 1.00 90.06 91 HIS A O 1
ATOM 722 N N . ARG A 1 92 ? 6.043 -13.563 -27.227 1.00 93.69 92 ARG A N 1
ATOM 723 C CA . ARG A 1 92 ? 5.608 -12.622 -26.189 1.00 93.69 92 ARG A CA 1
ATOM 724 C C . ARG A 1 92 ? 6.638 -12.495 -25.083 1.00 93.69 92 ARG A C 1
ATOM 726 O O . ARG A 1 92 ? 7.267 -13.462 -24.651 1.00 93.69 92 ARG A O 1
ATOM 733 N N . GLY A 1 93 ? 6.754 -11.285 -24.562 1.00 94.88 93 GLY A N 1
ATOM 734 C CA . GLY A 1 93 ? 7.567 -10.994 -23.395 1.00 94.88 93 GLY A CA 1
ATOM 735 C C . GLY A 1 93 ? 7.506 -9.525 -23.024 1.00 94.88 93 GLY A C 1
ATOM 736 O O . GLY A 1 93 ? 6.814 -8.737 -23.667 1.00 94.88 93 GLY A O 1
ATOM 737 N N . LEU A 1 94 ? 8.218 -9.186 -21.957 1.00 96.44 94 LEU A N 1
ATOM 738 C CA . LEU A 1 94 ? 8.228 -7.854 -21.377 1.00 96.44 94 LEU A CA 1
ATOM 739 C C . LEU A 1 94 ? 9.614 -7.229 -21.498 1.00 96.44 94 LEU A C 1
ATOM 741 O O . LEU A 1 94 ? 10.611 -7.832 -21.096 1.00 96.44 94 LEU A O 1
ATOM 745 N N . VAL A 1 95 ? 9.662 -5.993 -21.985 1.00 97.56 95 VAL A N 1
ATOM 746 C CA . VAL A 1 95 ? 10.838 -5.130 -21.868 1.00 97.56 95 VAL A CA 1
ATOM 747 C C . VAL A 1 95 ? 10.989 -4.727 -20.404 1.00 97.56 95 VAL A C 1
ATOM 749 O O . VAL A 1 95 ? 10.055 -4.204 -19.788 1.00 97.56 95 VAL A O 1
ATOM 752 N N . THR A 1 96 ? 12.166 -4.992 -19.845 1.00 97.38 96 THR A N 1
ATOM 753 C CA . THR A 1 96 ? 12.514 -4.670 -18.455 1.00 97.38 96 THR A CA 1
ATOM 754 C C . THR A 1 96 ? 13.062 -3.242 -18.335 1.00 97.38 96 THR A C 1
ATOM 756 O O . THR A 1 96 ? 13.355 -2.604 -19.354 1.00 97.38 96 THR A O 1
ATOM 759 N N . PRO A 1 97 ? 13.246 -2.711 -17.110 1.00 98.00 97 PRO A N 1
ATOM 760 C CA . PRO A 1 97 ? 13.986 -1.466 -16.905 1.00 98.00 97 PRO A CA 1
ATOM 761 C C . PRO A 1 97 ? 15.374 -1.496 -17.557 1.00 98.00 97 PRO A C 1
ATOM 763 O O . PRO A 1 97 ? 15.760 -0.540 -18.227 1.00 98.00 97 PRO A O 1
ATOM 766 N N . GLU A 1 98 ? 16.086 -2.616 -17.441 1.00 97.88 98 GLU A N 1
ATOM 767 C CA . GLU A 1 98 ? 17.367 -2.871 -18.096 1.00 97.88 98 GLU A CA 1
ATOM 768 C C . GLU A 1 98 ? 17.247 -2.791 -19.618 1.00 97.88 98 GLU A C 1
ATOM 770 O O . GLU A 1 98 ? 18.078 -2.154 -20.260 1.00 97.88 98 GLU A O 1
ATOM 775 N N . GLY A 1 99 ? 16.196 -3.372 -20.202 1.00 97.69 99 GLY A N 1
ATOM 776 C CA . GLY A 1 99 ? 15.967 -3.322 -21.644 1.00 97.69 99 GLY A CA 1
ATOM 777 C C . GLY A 1 99 ? 15.665 -1.923 -22.152 1.00 97.69 99 GLY A C 1
ATOM 778 O O . GLY A 1 99 ? 16.172 -1.526 -23.201 1.00 97.69 99 GLY A O 1
ATOM 779 N N . ARG A 1 100 ? 14.913 -1.129 -21.384 1.00 98.25 100 ARG A N 1
ATOM 780 C CA . ARG A 1 100 ? 14.663 0.268 -21.746 1.00 98.25 100 ARG A CA 1
ATOM 781 C C . ARG A 1 100 ? 15.917 1.133 -21.607 1.00 98.25 100 ARG A C 1
ATOM 783 O O . ARG A 1 100 ? 16.143 1.979 -22.470 1.00 98.25 100 ARG A O 1
ATOM 790 N N . ILE A 1 101 ? 16.731 0.926 -20.569 1.00 98.25 101 ILE A N 1
ATOM 791 C CA . ILE A 1 101 ? 18.018 1.623 -20.393 1.00 98.25 101 ILE A CA 1
ATOM 792 C C . ILE A 1 101 ? 18.990 1.236 -21.511 1.00 98.25 101 ILE A C 1
ATOM 794 O O . ILE A 1 101 ? 19.631 2.106 -22.092 1.00 98.25 101 ILE A O 1
ATOM 798 N N . LEU A 1 102 ? 19.075 -0.052 -21.844 1.00 96.88 102 LEU A N 1
ATOM 799 C CA . LEU A 1 102 ? 19.885 -0.544 -22.953 1.00 96.88 102 LEU A CA 1
ATOM 800 C C . LEU A 1 102 ? 19.471 0.109 -24.270 1.00 96.88 102 LEU A C 1
ATOM 802 O O . LEU A 1 102 ? 20.335 0.603 -24.985 1.00 96.88 102 LEU A O 1
ATOM 806 N N . LEU A 1 103 ? 18.170 0.148 -24.570 1.00 97.19 103 LEU A N 1
ATOM 807 C CA . LEU A 1 103 ? 17.660 0.786 -25.782 1.00 97.19 103 LEU A CA 1
ATOM 808 C C . LEU A 1 103 ? 18.099 2.257 -25.878 1.00 97.19 103 LEU A C 1
ATOM 810 O O . LEU A 1 103 ? 18.507 2.690 -26.949 1.00 97.19 103 LEU A O 1
ATOM 814 N N . ASP A 1 104 ? 18.099 2.992 -24.762 1.00 97.38 104 ASP A N 1
ATOM 815 C CA . ASP A 1 104 ? 18.579 4.383 -24.707 1.00 97.38 104 ASP A CA 1
ATOM 816 C C . ASP A 1 104 ? 20.079 4.503 -25.038 1.00 97.38 104 ASP A C 1
ATOM 818 O O . ASP A 1 104 ? 20.501 5.406 -25.759 1.00 97.38 104 ASP A O 1
ATOM 822 N N . GLU A 1 105 ? 20.907 3.581 -24.541 1.00 96.56 105 GLU A N 1
ATOM 823 C CA . GLU A 1 105 ? 22.343 3.581 -24.847 1.00 96.56 105 GLU A CA 1
ATOM 824 C C . GLU A 1 105 ? 22.627 3.135 -26.294 1.00 96.56 105 GLU A C 1
ATOM 826 O O . GLU A 1 105 ? 23.513 3.702 -26.936 1.00 96.56 105 GLU A O 1
ATOM 831 N N . LEU A 1 106 ? 21.861 2.183 -26.843 1.00 95.00 106 LEU A N 1
ATOM 832 C CA . LEU A 1 106 ? 21.968 1.775 -28.252 1.00 95.00 106 LEU A CA 1
ATOM 833 C C . LEU A 1 106 ? 21.565 2.910 -29.204 1.00 95.00 106 LEU A C 1
ATOM 835 O O . LEU A 1 106 ? 22.245 3.149 -30.202 1.00 95.00 106 LEU A O 1
ATOM 839 N N . GLU A 1 107 ? 20.519 3.665 -28.863 1.00 94.69 107 GLU A N 1
ATOM 840 C CA . GLU A 1 107 ? 20.110 4.867 -29.594 1.00 94.69 107 GLU A CA 1
ATOM 841 C C . GLU A 1 107 ? 21.238 5.900 -29.664 1.00 94.69 107 GLU A C 1
ATOM 843 O O . GLU A 1 107 ? 21.516 6.453 -30.732 1.00 94.69 107 GLU A O 1
ATOM 848 N N . ARG A 1 108 ? 21.926 6.138 -28.541 1.00 94.38 108 ARG A N 1
ATOM 849 C CA . ARG A 1 108 ? 23.065 7.064 -28.486 1.00 94.38 108 ARG A CA 1
ATOM 850 C C . ARG A 1 108 ? 24.255 6.570 -29.298 1.00 94.38 108 ARG A C 1
ATOM 852 O O . ARG A 1 108 ? 24.845 7.373 -30.015 1.00 94.38 108 ARG A O 1
ATOM 859 N N . LEU A 1 109 ? 24.583 5.278 -29.218 1.00 94.12 109 LEU A N 1
ATOM 860 C CA . LEU A 1 109 ? 25.635 4.679 -30.044 1.00 94.12 109 LEU A CA 1
ATOM 861 C C . LEU A 1 109 ? 25.347 4.872 -31.532 1.00 94.12 109 LEU A C 1
ATOM 863 O O . LEU A 1 109 ? 26.210 5.345 -32.269 1.00 94.12 109 LEU A O 1
ATOM 867 N N . ARG A 1 110 ? 24.112 4.588 -31.965 1.00 92.75 110 ARG A N 1
ATOM 868 C CA . ARG A 1 110 ? 23.705 4.755 -33.363 1.00 92.75 110 ARG A CA 1
ATOM 869 C C . ARG A 1 110 ? 23.808 6.208 -33.823 1.00 92.75 110 ARG A C 1
ATOM 871 O O . ARG A 1 110 ? 24.257 6.453 -34.939 1.00 92.75 110 ARG A O 1
ATOM 878 N N . LEU A 1 111 ? 23.397 7.166 -32.990 1.00 92.06 111 LEU A N 1
ATOM 879 C CA . LEU A 1 111 ? 23.510 8.598 -33.299 1.00 92.06 111 LEU A CA 1
ATOM 880 C C . LEU A 1 111 ? 24.968 9.071 -33.401 1.00 92.06 111 LEU A C 1
ATOM 882 O O . LEU A 1 111 ? 25.244 10.002 -34.153 1.00 92.06 111 LEU A O 1
ATOM 886 N N . ALA A 1 112 ? 25.883 8.429 -32.675 1.00 93.12 112 ALA A N 1
ATOM 887 C CA . ALA A 1 112 ? 27.317 8.701 -32.723 1.00 93.12 112 ALA A CA 1
ATOM 888 C C . ALA A 1 112 ? 28.073 7.904 -33.814 1.00 93.12 112 ALA A C 1
ATOM 890 O O . ALA A 1 112 ? 29.280 8.083 -33.946 1.00 93.12 112 ALA A O 1
ATOM 891 N N . ASP A 1 113 ? 27.392 7.034 -34.580 1.00 92.88 113 ASP A N 1
ATOM 892 C CA . ASP A 1 113 ? 27.995 6.015 -35.471 1.00 92.88 113 ASP A C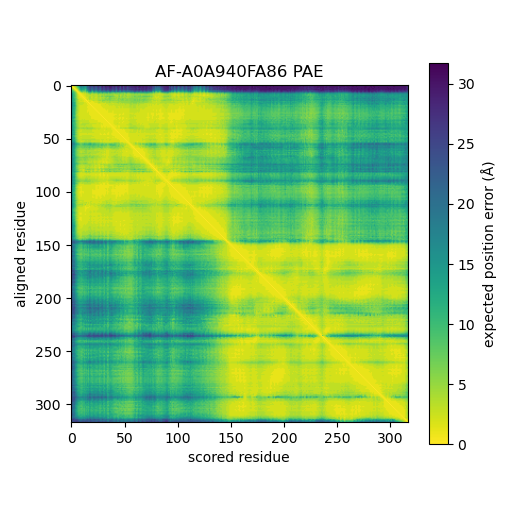A 1
ATOM 893 C C . ASP A 1 113 ? 29.068 5.158 -34.761 1.00 92.88 113 ASP A C 1
ATOM 895 O O . ASP A 1 113 ? 30.076 4.751 -35.339 1.00 92.88 113 ASP A O 1
ATOM 899 N N . GLU A 1 114 ? 28.843 4.873 -33.476 1.00 92.94 114 GLU A N 1
ATOM 900 C CA . GLU A 1 114 ? 29.689 4.014 -32.652 1.00 92.94 114 GLU A CA 1
ATOM 901 C C . GLU A 1 114 ? 29.110 2.594 -32.563 1.00 92.94 114 GLU A C 1
ATOM 903 O O . GLU A 1 114 ? 27.900 2.377 -32.583 1.00 92.94 114 GLU A O 1
ATOM 908 N N . LEU A 1 115 ? 29.995 1.607 -32.415 1.00 92.62 115 LEU A N 1
ATOM 909 C CA . LEU A 1 115 ? 29.635 0.185 -32.299 1.00 92.62 115 LEU A CA 1
ATOM 910 C C . LEU A 1 115 ? 30.043 -0.435 -30.962 1.00 92.62 115 LEU A C 1
ATOM 912 O O . LEU A 1 115 ? 29.866 -1.631 -30.739 1.00 92.62 115 LEU A O 1
ATOM 916 N N . VAL A 1 116 ? 30.629 0.366 -30.072 1.00 94.25 116 VAL A N 1
ATOM 917 C CA . VAL A 1 116 ? 31.183 -0.114 -28.809 1.00 94.25 116 VAL A CA 1
ATOM 918 C C . VAL A 1 116 ? 30.707 0.769 -27.671 1.00 94.25 116 VAL A C 1
ATOM 920 O O . VAL A 1 116 ? 31.059 1.941 -27.591 1.00 94.25 116 VAL A O 1
ATOM 923 N N . LEU A 1 117 ? 29.995 0.182 -26.711 1.00 92.69 117 LEU A N 1
ATOM 924 C CA . LEU A 1 117 ? 29.687 0.847 -25.451 1.00 92.69 117 LEU A CA 1
ATOM 925 C C . LEU A 1 117 ? 30.988 1.161 -24.708 1.00 92.69 117 LEU A C 1
ATOM 927 O O . LEU A 1 117 ? 31.759 0.267 -24.329 1.00 92.69 117 LEU A O 1
ATOM 931 N N . SER A 1 118 ? 31.240 2.440 -24.444 1.00 93.19 118 SER A N 1
ATOM 932 C CA . SER A 1 118 ? 32.346 2.843 -23.574 1.00 93.19 118 SER A CA 1
ATOM 933 C C . SER A 1 118 ? 32.161 2.277 -22.158 1.00 93.19 118 SER A C 1
ATOM 935 O O . SER A 1 118 ? 31.043 2.050 -21.694 1.00 93.19 118 SER A O 1
ATOM 937 N N . ARG A 1 119 ? 33.261 2.076 -21.418 1.00 92.06 119 ARG A N 1
ATOM 938 C CA . ARG A 1 119 ? 33.182 1.655 -20.003 1.00 92.06 119 ARG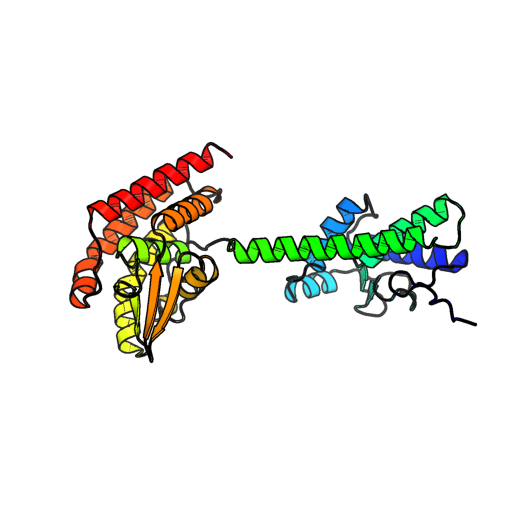 A CA 1
ATOM 939 C C . ARG A 1 119 ? 32.349 2.628 -19.166 1.00 92.06 119 ARG A C 1
ATOM 941 O O . ARG A 1 119 ? 31.626 2.202 -18.274 1.00 92.06 119 ARG A O 1
ATOM 948 N N . ALA A 1 120 ? 32.427 3.920 -19.485 1.00 92.44 120 ALA A N 1
ATOM 949 C CA . ALA A 1 120 ? 31.632 4.951 -18.836 1.00 92.44 120 ALA A CA 1
ATOM 950 C C . ALA A 1 120 ? 30.131 4.793 -19.132 1.00 92.44 120 ALA A C 1
ATOM 952 O O . ALA A 1 120 ? 29.328 4.938 -18.217 1.00 92.44 120 ALA A O 1
ATOM 953 N N . ALA A 1 121 ? 29.747 4.458 -20.370 1.00 93.50 121 ALA A N 1
ATOM 954 C CA . ALA A 1 121 ? 28.352 4.182 -20.722 1.00 93.50 121 ALA A CA 1
ATOM 955 C C . ALA A 1 121 ? 27.807 2.968 -19.959 1.00 93.50 121 ALA A C 1
ATOM 957 O O . ALA A 1 121 ? 26.771 3.076 -19.310 1.00 93.50 121 ALA A O 1
ATOM 958 N N . VAL A 1 122 ? 28.560 1.862 -19.928 1.00 94.50 122 VAL A N 1
ATOM 959 C CA . VAL A 1 122 ? 28.181 0.668 -19.152 1.00 94.50 122 VAL A CA 1
ATOM 960 C C . VAL A 1 122 ? 28.022 0.994 -17.669 1.00 94.50 122 VAL A C 1
ATOM 962 O O . VAL A 1 122 ? 27.008 0.650 -17.070 1.00 94.50 122 VAL A O 1
ATOM 965 N N . ALA A 1 123 ? 28.989 1.699 -17.074 1.00 93.75 123 ALA A N 1
ATOM 966 C CA . ALA A 1 123 ? 28.921 2.080 -15.667 1.00 93.75 123 ALA A CA 1
ATOM 967 C C . ALA A 1 123 ? 27.698 2.964 -15.366 1.00 93.75 123 ALA A C 1
ATOM 969 O O . ALA A 1 123 ? 27.002 2.722 -14.381 1.00 93.75 123 ALA A O 1
ATOM 970 N N . ARG A 1 124 ? 27.397 3.951 -16.223 1.00 95.38 124 ARG A N 1
ATOM 971 C CA . ARG A 1 124 ? 26.217 4.818 -16.067 1.00 95.38 124 ARG A CA 1
ATOM 972 C C . ARG A 1 124 ? 24.906 4.049 -16.204 1.00 95.38 124 ARG A C 1
ATOM 974 O O . ARG A 1 124 ? 24.008 4.262 -15.396 1.00 95.38 124 ARG A O 1
ATOM 981 N N . ALA A 1 125 ? 24.796 3.166 -17.191 1.00 95.94 125 ALA A N 1
ATOM 982 C CA . ALA A 1 125 ? 23.600 2.361 -17.414 1.00 95.94 125 ALA A CA 1
ATOM 983 C C . ALA A 1 125 ? 23.335 1.403 -16.240 1.00 95.94 125 ALA A C 1
ATOM 985 O O . ALA A 1 125 ? 22.220 1.356 -15.718 1.00 95.94 125 ALA A O 1
ATOM 986 N N . SER A 1 126 ? 24.372 0.720 -15.747 1.00 95.00 126 SER A N 1
ATOM 987 C CA . SER A 1 126 ? 24.275 -0.133 -14.557 1.00 9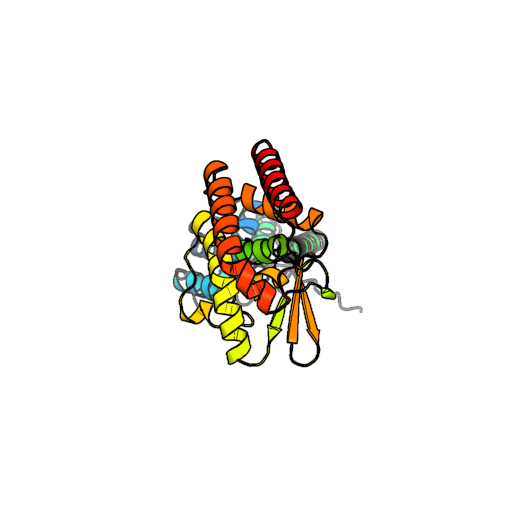5.00 126 SER A CA 1
ATOM 988 C C . SER A 1 126 ? 23.916 0.663 -13.299 1.00 95.00 126 SER A C 1
ATOM 990 O O . SER A 1 126 ? 23.042 0.249 -12.538 1.00 95.00 126 SER A O 1
ATOM 992 N N . ALA A 1 127 ? 24.539 1.830 -13.092 1.00 96.06 127 ALA A N 1
ATOM 993 C CA . ALA A 1 127 ? 24.207 2.715 -11.976 1.00 96.06 127 ALA A CA 1
ATOM 994 C C . ALA A 1 127 ? 22.750 3.195 -12.046 1.00 96.06 127 ALA A C 1
ATOM 996 O O . ALA A 1 127 ? 22.066 3.221 -11.025 1.00 96.06 127 ALA A O 1
ATOM 997 N N . ARG A 1 128 ? 22.249 3.504 -13.249 1.00 97.06 128 ARG A N 1
ATOM 998 C CA . ARG A 1 128 ? 20.851 3.887 -13.465 1.00 97.06 128 ARG A CA 1
ATOM 999 C C . ARG A 1 128 ? 19.889 2.762 -13.098 1.00 97.06 128 ARG A C 1
ATOM 1001 O O . ARG A 1 128 ? 18.915 3.019 -12.401 1.00 97.06 128 ARG A O 1
ATOM 1008 N N . ALA A 1 129 ? 20.153 1.530 -13.533 1.00 96.44 129 ALA A N 1
ATOM 1009 C CA . ALA A 1 129 ? 19.316 0.388 -13.170 1.00 96.44 129 ALA A CA 1
ATOM 1010 C C . ALA A 1 129 ? 19.270 0.200 -11.642 1.00 96.44 129 ALA A C 1
ATOM 1012 O O . ALA A 1 129 ? 18.190 0.099 -11.060 1.00 96.44 129 ALA A O 1
ATOM 1013 N N . ALA A 1 130 ? 20.428 0.254 -10.976 1.00 96.06 130 ALA A N 1
ATOM 1014 C CA . ALA A 1 130 ? 20.509 0.164 -9.518 1.00 96.06 130 ALA A CA 1
ATOM 1015 C C . ALA A 1 130 ? 19.749 1.302 -8.808 1.00 96.06 130 ALA A C 1
ATOM 1017 O O . ALA A 1 130 ? 19.043 1.054 -7.830 1.00 96.06 130 ALA A O 1
ATOM 1018 N N . GLU A 1 131 ? 19.847 2.536 -9.310 1.00 96.69 131 GLU A N 1
ATOM 1019 C CA . GLU A 1 131 ? 19.115 3.697 -8.791 1.00 96.69 131 GLU A CA 1
ATOM 1020 C C . GLU A 1 131 ? 17.595 3.516 -8.910 1.00 96.69 131 GLU A C 1
ATOM 1022 O O . GLU A 1 131 ? 16.867 3.797 -7.954 1.00 96.69 131 GLU A O 1
ATOM 1027 N N . VAL A 1 132 ? 17.114 3.013 -10.051 1.00 95.62 132 VAL A N 1
ATOM 1028 C CA . VAL A 1 132 ? 15.688 2.756 -10.306 1.00 95.62 132 VAL A CA 1
ATOM 1029 C C . VAL A 1 132 ? 15.138 1.748 -9.300 1.00 95.62 132 VAL A C 1
ATOM 1031 O O . VAL A 1 132 ? 14.209 2.067 -8.552 1.00 95.62 132 VAL A O 1
ATOM 1034 N N . TYR A 1 133 ? 15.751 0.564 -9.202 1.00 95.06 133 TYR A N 1
ATOM 1035 C CA . TYR A 1 133 ? 15.307 -0.460 -8.253 1.00 95.06 133 TYR A CA 1
ATOM 1036 C C . TYR A 1 133 ? 15.456 -0.003 -6.800 1.00 95.06 133 TYR A C 1
ATOM 1038 O O . TYR A 1 133 ? 14.547 -0.201 -5.993 1.00 95.06 133 TYR A O 1
ATOM 1046 N N . GLY A 1 134 ? 16.564 0.660 -6.461 1.00 94.56 134 GLY A N 1
ATOM 1047 C CA . GLY A 1 134 ? 16.801 1.192 -5.121 1.00 94.56 134 GLY A CA 1
ATOM 1048 C C . GLY A 1 134 ? 15.786 2.262 -4.716 1.00 94.56 134 GLY A C 1
ATOM 1049 O O . GLY A 1 134 ? 15.390 2.334 -3.553 1.00 94.56 134 GLY A O 1
ATOM 1050 N N . THR A 1 135 ? 15.328 3.088 -5.656 1.00 94.06 135 THR A N 1
ATOM 1051 C CA . THR A 1 135 ? 14.272 4.083 -5.417 1.00 94.06 135 THR A CA 1
ATOM 1052 C C . THR A 1 135 ? 12.925 3.409 -5.221 1.00 94.06 135 THR A C 1
ATOM 1054 O O . THR A 1 135 ? 12.283 3.631 -4.200 1.00 94.06 135 THR A O 1
ATOM 1057 N N . TRP A 1 136 ? 12.530 2.502 -6.115 1.00 94.44 136 TRP A N 1
ATOM 1058 C CA . TRP A 1 136 ? 11.259 1.789 -5.983 1.00 94.44 136 TRP A CA 1
ATOM 1059 C C . TRP A 1 136 ? 11.176 0.952 -4.702 1.00 94.44 136 TRP A C 1
ATOM 1061 O O . TRP A 1 136 ? 10.121 0.903 -4.069 1.00 94.44 136 TRP A O 1
ATOM 1071 N N . GLN A 1 137 ? 12.285 0.333 -4.288 1.00 91.69 137 GLN A N 1
ATOM 1072 C CA . GLN A 1 137 ? 12.363 -0.416 -3.037 1.00 91.69 137 GLN A CA 1
ATOM 1073 C C . GLN A 1 137 ? 12.216 0.497 -1.816 1.00 91.69 137 GLN A C 1
ATOM 1075 O O . GLN A 1 137 ? 11.477 0.161 -0.891 1.00 91.69 137 GLN A O 1
ATOM 1080 N N . ARG A 1 138 ? 12.891 1.654 -1.803 1.00 91.75 138 ARG A N 1
ATOM 1081 C CA . ARG A 1 138 ? 12.767 2.638 -0.717 1.00 91.75 138 ARG A CA 1
ATOM 1082 C C . ARG A 1 138 ? 11.369 3.238 -0.650 1.00 91.75 138 ARG A C 1
ATOM 1084 O O . ARG A 1 138 ? 10.840 3.356 0.451 1.00 91.75 138 ARG A O 1
ATOM 1091 N N . ASP A 1 139 ? 10.755 3.552 -1.789 1.00 87.50 139 ASP A N 1
ATOM 1092 C CA . ASP A 1 139 ? 9.364 4.014 -1.861 1.00 87.50 139 ASP A CA 1
ATOM 1093 C C . ASP A 1 139 ? 8.418 2.970 -1.262 1.00 87.50 139 ASP A C 1
ATOM 1095 O O . ASP A 1 139 ? 7.570 3.289 -0.429 1.00 87.50 139 ASP A O 1
ATOM 1099 N N . TRP A 1 140 ? 8.586 1.702 -1.655 1.00 86.00 140 TRP A N 1
ATOM 1100 C CA . TRP A 1 140 ? 7.781 0.603 -1.135 1.00 86.00 140 TRP A CA 1
ATOM 1101 C C . TRP A 1 140 ? 7.965 0.427 0.375 1.00 86.00 140 TRP A C 1
ATOM 1103 O O . TRP A 1 140 ? 6.968 0.398 1.096 1.00 86.00 140 TRP A O 1
ATOM 1113 N N . LEU A 1 141 ? 9.211 0.363 0.860 1.00 86.25 141 LEU A N 1
ATOM 1114 C CA . LEU A 1 141 ? 9.524 0.257 2.289 1.00 86.25 141 LEU A CA 1
ATOM 1115 C C . LEU A 1 141 ? 8.942 1.433 3.070 1.00 86.25 141 LEU A C 1
ATOM 1117 O O . LEU A 1 141 ? 8.288 1.227 4.086 1.00 86.25 141 LEU A O 1
ATOM 1121 N N . THR A 1 142 ? 9.114 2.655 2.568 1.00 85.62 142 THR A N 1
ATOM 1122 C CA . THR A 1 142 ? 8.555 3.864 3.182 1.00 85.62 142 THR A CA 1
ATOM 1123 C C . THR A 1 142 ? 7.034 3.776 3.253 1.00 85.62 142 THR A C 1
ATOM 1125 O O . THR A 1 142 ? 6.458 4.085 4.291 1.00 85.62 142 THR A O 1
ATOM 1128 N N . GLY A 1 143 ? 6.375 3.294 2.197 1.00 79.25 143 GLY A N 1
ATOM 1129 C CA . GLY A 1 143 ? 4.934 3.051 2.195 1.00 79.25 143 GLY A CA 1
ATOM 1130 C C . GLY A 1 143 ? 4.493 1.970 3.189 1.00 79.25 143 GLY A C 1
ATOM 1131 O O . GLY A 1 143 ? 3.468 2.132 3.842 1.00 79.25 143 GLY A O 1
ATOM 1132 N N . GLN A 1 144 ? 5.262 0.886 3.353 1.00 80.50 144 GLN A N 1
ATOM 1133 C CA . GLN A 1 144 ? 4.960 -0.139 4.363 1.00 80.50 144 GLN A CA 1
ATOM 1134 C C . GLN A 1 144 ? 5.142 0.392 5.789 1.00 80.50 144 GLN A C 1
ATOM 1136 O O . GLN A 1 144 ? 4.308 0.123 6.647 1.00 80.50 144 GLN A O 1
ATOM 1141 N N . LEU A 1 145 ? 6.200 1.169 6.032 1.00 82.12 145 LEU A N 1
ATOM 1142 C CA . LEU A 1 145 ? 6.516 1.725 7.349 1.00 82.12 145 LEU A CA 1
ATOM 1143 C C . LEU A 1 145 ? 5.581 2.870 7.748 1.00 82.12 145 LEU A C 1
ATOM 1145 O O . LEU A 1 145 ? 5.244 2.999 8.919 1.00 82.12 145 LEU A O 1
ATOM 1149 N N . ARG A 1 146 ? 5.118 3.682 6.792 1.00 79.44 146 ARG A N 1
ATOM 1150 C CA . ARG A 1 146 ? 4.088 4.702 7.047 1.00 79.44 146 ARG A CA 1
ATOM 1151 C C . ARG A 1 146 ? 2.706 4.100 7.297 1.00 79.44 146 ARG A C 1
ATOM 1153 O O . ARG A 1 146 ? 1.838 4.810 7.799 1.00 79.44 146 ARG A O 1
ATOM 1160 N N . GLY A 1 147 ? 2.514 2.822 6.965 1.00 74.44 147 GLY A N 1
ATOM 1161 C CA . GLY A 1 147 ? 1.213 2.172 6.883 1.00 74.44 147 GLY A CA 1
ATOM 1162 C C . GLY A 1 147 ? 0.459 2.566 5.612 1.00 74.44 147 GLY A C 1
ATOM 1163 O O . GLY A 1 147 ? 0.546 3.694 5.136 1.00 74.44 147 GLY A O 1
ATOM 1164 N N . GLY A 1 148 ? -0.283 1.616 5.049 1.00 73.88 148 GLY A N 1
ATOM 1165 C CA . GLY A 1 148 ? -1.136 1.842 3.884 1.00 73.88 148 GLY A CA 1
ATOM 1166 C C . GLY A 1 148 ? -2.496 2.453 4.227 1.00 73.88 148 GLY A C 1
ATOM 1167 O O . GLY A 1 148 ? -2.806 2.724 5.393 1.00 73.88 148 GLY A O 1
ATOM 1168 N N . ASP A 1 149 ? -3.324 2.597 3.190 1.00 79.69 149 ASP A N 1
ATOM 1169 C CA . ASP A 1 149 ? -4.702 3.075 3.307 1.00 79.69 149 ASP A CA 1
ATOM 1170 C C . ASP A 1 149 ? -5.488 2.200 4.280 1.00 79.69 149 ASP A C 1
ATOM 1172 O O . ASP A 1 149 ? -5.611 0.981 4.107 1.00 79.69 149 ASP A O 1
ATOM 1176 N N . LEU A 1 150 ? -6.009 2.830 5.329 1.00 88.62 150 LEU A N 1
ATOM 1177 C CA . LEU A 1 150 ? -6.856 2.150 6.292 1.00 88.62 150 LEU A CA 1
ATOM 1178 C C . LEU A 1 150 ? -8.261 2.033 5.721 1.00 88.62 150 LEU A C 1
ATOM 1180 O O . LEU A 1 150 ? -8.830 2.980 5.180 1.00 88.62 150 LEU A O 1
ATOM 1184 N N . ARG A 1 151 ? -8.857 0.859 5.887 1.00 91.06 151 ARG A N 1
ATOM 1185 C CA . ARG A 1 151 ? -10.266 0.658 5.561 1.00 91.06 151 ARG A CA 1
ATOM 1186 C C . ARG A 1 151 ? -11.143 1.215 6.689 1.00 91.06 151 ARG A C 1
ATOM 1188 O O . ARG A 1 151 ? -10.722 1.172 7.845 1.00 91.06 151 ARG A O 1
ATOM 1195 N N . PRO A 1 152 ? -12.386 1.652 6.404 1.00 94.00 152 PRO A N 1
ATOM 1196 C CA . PRO A 1 152 ? -13.323 2.160 7.415 1.00 94.00 152 PRO A CA 1
ATOM 1197 C C . PRO A 1 152 ? -13.436 1.285 8.674 1.00 94.00 152 PRO A C 1
ATOM 1199 O O . PRO A 1 152 ? -13.387 1.792 9.789 1.00 94.00 152 PRO A O 1
ATOM 1202 N N . GLY A 1 153 ? -13.507 -0.040 8.499 1.00 93.31 153 GLY A N 1
ATOM 1203 C CA . GLY A 1 153 ? -13.571 -0.994 9.612 1.00 93.31 153 GLY A CA 1
ATOM 1204 C C . GLY A 1 153 ? -12.346 -0.963 10.529 1.00 93.31 153 GLY A C 1
ATOM 1205 O O . GLY A 1 153 ? -12.475 -1.150 11.734 1.00 93.31 153 GLY A O 1
ATOM 1206 N N . THR A 1 154 ? -11.170 -0.689 9.970 1.00 94.94 154 THR A N 1
ATOM 1207 C CA . THR A 1 154 ? -9.916 -0.583 10.719 1.00 94.94 154 THR A CA 1
ATOM 1208 C C . THR A 1 154 ? -9.890 0.704 11.537 1.00 94.94 154 THR A C 1
ATOM 1210 O O . THR A 1 154 ? -9.531 0.659 12.709 1.00 94.94 154 THR A O 1
ATOM 1213 N N . TYR A 1 155 ? -10.375 1.824 10.986 1.00 95.81 155 TYR A N 1
ATOM 1214 C CA . TYR A 1 155 ? -10.573 3.043 11.778 1.00 95.81 155 TYR A CA 1
ATOM 1215 C C . TYR A 1 155 ? -11.534 2.825 12.947 1.00 95.81 155 TYR A C 1
ATOM 1217 O O . TYR A 1 155 ? -11.244 3.269 14.051 1.00 95.81 155 TYR A O 1
ATOM 1225 N N . GLY A 1 156 ? -12.648 2.120 12.720 1.00 96.31 156 GLY A N 1
ATOM 1226 C CA . GLY A 1 156 ? -13.629 1.843 13.772 1.00 96.31 156 GLY A CA 1
ATOM 1227 C C . GLY A 1 156 ? -13.035 1.055 14.939 1.00 96.31 156 GLY A C 1
ATOM 1228 O O . GLY A 1 156 ? -13.296 1.380 16.092 1.00 96.31 156 GLY A O 1
ATOM 1229 N N . PHE A 1 157 ? -12.176 0.070 14.660 1.00 96.81 157 PHE A N 1
ATOM 1230 C CA . PHE A 1 157 ? -11.481 -0.670 15.715 1.00 96.81 157 PHE A CA 1
ATOM 1231 C C . PHE A 1 157 ? -10.501 0.204 16.499 1.00 96.81 157 PHE A C 1
ATOM 1233 O O . PHE A 1 157 ? -10.475 0.156 17.725 1.00 96.81 157 PHE A O 1
ATOM 1240 N N . VAL A 1 158 ? -9.714 1.029 15.810 1.00 96.88 158 VAL A N 1
ATOM 1241 C CA . VAL A 1 158 ? -8.759 1.915 16.484 1.00 96.88 158 VAL A CA 1
ATOM 1242 C C . VAL A 1 158 ? -9.486 2.962 17.327 1.00 96.88 158 VAL A C 1
ATOM 1244 O O . VAL A 1 158 ? -9.097 3.211 18.466 1.00 96.88 158 VAL A O 1
ATOM 1247 N N . LEU A 1 159 ? -10.574 3.530 16.803 1.00 97.31 159 LEU A N 1
ATOM 1248 C CA . LEU A 1 159 ? -11.408 4.464 17.548 1.00 97.31 159 LEU A CA 1
ATOM 1249 C C . LEU A 1 159 ? -12.035 3.789 18.770 1.00 97.31 159 LEU A C 1
ATOM 1251 O O . LEU A 1 159 ? -12.048 4.388 19.838 1.00 97.31 159 LEU A O 1
ATOM 1255 N N . PHE A 1 160 ? -12.475 2.532 18.655 1.00 97.44 160 PHE A N 1
ATOM 1256 C CA . PHE A 1 160 ? -12.928 1.761 19.812 1.00 97.44 160 PHE A CA 1
ATOM 1257 C C . PHE A 1 160 ? -11.840 1.663 20.892 1.00 97.44 160 PHE A C 1
ATOM 1259 O O . PHE A 1 160 ? -12.138 1.929 22.051 1.00 97.44 160 PHE A O 1
ATOM 1266 N N . LEU A 1 161 ? -10.588 1.336 20.539 1.00 97.25 161 LEU A N 1
ATOM 1267 C CA . LEU A 1 161 ? -9.494 1.266 21.522 1.00 97.25 161 LEU A CA 1
ATOM 1268 C C . LEU A 1 161 ? -9.296 2.607 22.242 1.00 97.25 161 LEU A C 1
ATOM 1270 O O . LEU A 1 161 ? -9.157 2.631 23.463 1.00 97.25 161 LEU A O 1
ATOM 1274 N N . LEU A 1 162 ? -9.327 3.713 21.498 1.00 96.94 162 LEU A N 1
ATOM 1275 C CA . LEU A 1 162 ? -9.200 5.066 22.042 1.00 96.94 162 LEU A CA 1
ATOM 1276 C C . LEU A 1 162 ? -10.365 5.423 22.979 1.00 96.94 162 LEU A C 1
ATOM 1278 O O . LEU A 1 162 ? -10.138 5.842 24.114 1.00 96.94 162 LEU A O 1
ATOM 1282 N N . VAL A 1 163 ? -11.606 5.208 22.534 1.00 96.50 163 VAL A N 1
ATOM 1283 C CA . VAL A 1 163 ? -12.830 5.527 23.291 1.00 96.50 163 VAL A CA 1
ATOM 1284 C C . VAL A 1 163 ? -12.955 4.663 24.541 1.00 96.50 163 VAL A C 1
ATOM 1286 O O . VAL A 1 163 ? -13.210 5.190 25.621 1.00 96.50 163 VAL A O 1
ATOM 1289 N N . ASN A 1 164 ? -12.728 3.352 24.417 1.00 97.12 164 ASN A N 1
ATOM 1290 C CA . ASN A 1 164 ? -12.763 2.416 25.540 1.00 97.12 164 ASN A CA 1
ATOM 1291 C C . ASN A 1 164 ? -11.608 2.642 26.526 1.00 97.12 164 ASN A C 1
ATOM 1293 O O . ASN A 1 164 ? -11.623 2.112 27.631 1.00 97.12 164 ASN A O 1
ATOM 1297 N N . GLY A 1 165 ? -10.603 3.425 26.132 1.00 95.88 165 GLY A N 1
ATOM 1298 C CA . GLY A 1 165 ? -9.471 3.785 26.966 1.00 95.88 165 GLY A CA 1
ATOM 1299 C C . GLY A 1 165 ? -8.359 2.743 27.022 1.00 95.88 165 GLY A C 1
ATOM 1300 O O . GLY A 1 165 ? -7.550 2.795 27.947 1.00 95.88 165 GLY A O 1
ATOM 1301 N N . CYS A 1 166 ? -8.284 1.852 26.035 1.00 96.56 166 CYS A N 1
ATOM 1302 C CA . CYS A 1 166 ? -7.240 0.843 25.890 1.00 96.56 166 CYS A CA 1
ATOM 1303 C C . CYS A 1 166 ? -5.927 1.459 25.398 1.00 96.56 166 CYS A C 1
ATOM 1305 O O . CYS A 1 166 ? -5.606 1.346 24.217 1.00 96.56 166 CYS A O 1
ATOM 1307 N N . VAL A 1 167 ? -5.168 2.114 26.282 1.00 94.88 167 VAL A N 1
ATOM 1308 C CA . VAL A 1 167 ? -3.945 2.868 25.910 1.00 94.88 167 VAL A CA 1
ATOM 1309 C C . VAL A 1 167 ? -2.652 2.379 26.547 1.00 94.88 167 VAL A C 1
ATOM 1311 O O . VAL A 1 167 ? -1.576 2.912 26.286 1.00 94.88 167 VAL A O 1
ATOM 1314 N N . SER A 1 168 ? -2.731 1.331 27.352 1.00 93.81 168 SER A N 1
ATOM 1315 C CA . SER A 1 168 ? -1.571 0.638 27.901 1.00 93.81 168 SER A CA 1
ATOM 1316 C C . SER A 1 168 ? -1.787 -0.868 27.832 1.00 93.81 168 SER A C 1
ATOM 1318 O O . SER A 1 168 ? -2.891 -1.327 27.538 1.00 93.81 168 SER A O 1
ATOM 1320 N N . ARG A 1 169 ? -0.750 -1.653 28.132 1.00 91.38 169 ARG A N 1
ATOM 1321 C CA . ARG A 1 169 ? -0.881 -3.114 28.196 1.00 91.38 169 ARG A CA 1
ATOM 1322 C C . ARG A 1 169 ? -1.902 -3.537 29.258 1.00 91.38 169 ARG A C 1
ATOM 1324 O O . ARG A 1 169 ? -2.674 -4.455 29.021 1.00 91.38 169 ARG A O 1
ATOM 1331 N N . GLU A 1 170 ? -1.935 -2.840 30.391 1.00 91.75 170 GLU A N 1
ATOM 1332 C CA . GLU A 1 170 ? -2.806 -3.124 31.542 1.00 91.75 170 GLU A CA 1
ATOM 1333 C C . GLU A 1 170 ? -4.276 -2.786 31.268 1.00 91.75 170 GLU A C 1
ATOM 1335 O O . GLU A 1 170 ? -5.165 -3.408 31.837 1.00 91.75 170 GLU A O 1
ATOM 1340 N N . SER A 1 171 ? -4.524 -1.804 30.398 1.00 93.88 171 SER A N 1
ATOM 1341 C CA . SER A 1 171 ? -5.865 -1.393 29.954 1.00 93.88 171 SER A CA 1
ATOM 1342 C C . SER A 1 171 ? -6.221 -1.938 28.566 1.00 93.88 171 SER A C 1
ATOM 1344 O O . SER A 1 171 ? -7.235 -1.555 27.986 1.00 93.88 171 SER A O 1
ATOM 1346 N N . GLY A 1 172 ? -5.371 -2.793 27.994 1.00 94.31 172 GLY A N 1
ATOM 1347 C CA . GLY A 1 172 ? -5.532 -3.311 26.643 1.00 94.31 172 GLY A CA 1
ATOM 1348 C C . GLY A 1 172 ? -6.761 -4.203 26.517 1.00 94.31 172 GLY A C 1
ATOM 1349 O O . GLY A 1 172 ? -7.130 -4.907 27.451 1.00 94.31 172 GLY A O 1
ATOM 1350 N N . LEU A 1 173 ? -7.371 -4.212 25.335 1.00 95.44 173 LEU A N 1
ATOM 1351 C CA . LEU A 1 173 ? -8.483 -5.099 25.021 1.00 95.44 173 LEU A CA 1
ATOM 1352 C C . LEU A 1 173 ? -7.967 -6.549 24.945 1.00 95.44 173 LEU A C 1
ATOM 1354 O O . LEU A 1 173 ? -7.182 -6.845 24.032 1.00 95.44 173 LEU A O 1
ATOM 1358 N N . PRO A 1 174 ? -8.381 -7.453 25.854 1.00 94.12 174 PRO A N 1
AT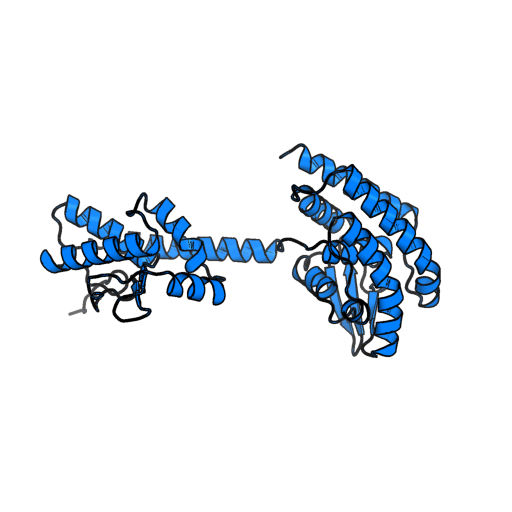OM 1359 C CA . PRO A 1 174 ? -8.015 -8.856 25.764 1.00 94.12 174 PRO A CA 1
ATOM 1360 C C . PRO A 1 174 ? -8.809 -9.532 24.646 1.00 94.12 174 PRO A C 1
ATOM 1362 O O . PRO A 1 174 ? -9.990 -9.273 24.457 1.00 94.12 174 PRO A O 1
ATOM 1365 N N . MET A 1 175 ? -8.167 -10.444 23.932 1.00 90.75 175 MET A N 1
ATOM 1366 C CA . MET A 1 175 ? -8.748 -11.310 22.914 1.00 90.75 175 MET A CA 1
ATOM 1367 C C . MET A 1 175 ? -8.555 -12.754 23.386 1.00 90.75 175 MET A C 1
ATOM 1369 O O . MET A 1 175 ? -7.463 -13.310 23.197 1.00 90.75 175 MET A O 1
ATOM 1373 N N . PRO A 1 176 ? -9.572 -13.342 24.040 1.00 88.31 176 PRO A N 1
ATOM 1374 C CA . PRO A 1 176 ? -9.502 -14.703 24.560 1.00 88.31 176 PRO A CA 1
ATOM 1375 C C . PRO A 1 176 ? -9.239 -15.733 23.454 1.00 88.31 176 PRO A C 1
ATOM 1377 O O . PRO A 1 176 ? -9.661 -15.553 22.311 1.00 88.31 176 PRO A O 1
ATOM 1380 N N . ALA A 1 177 ? -8.568 -16.839 23.789 1.00 86.69 177 ALA A N 1
ATOM 1381 C CA . ALA A 1 177 ? -8.453 -17.984 22.882 1.00 86.69 177 ALA A CA 1
ATOM 1382 C C . ALA A 1 177 ? -9.728 -18.835 22.814 1.00 86.69 177 ALA A C 1
ATOM 1384 O O . ALA A 1 177 ? -9.907 -19.546 21.826 1.00 86.69 177 ALA A O 1
ATOM 1385 N N . GLU A 1 178 ? -10.566 -18.799 23.854 1.00 89.81 178 GLU A N 1
ATOM 1386 C CA . GLU A 1 178 ? -11.803 -19.575 23.928 1.00 89.81 178 GLU A CA 1
ATOM 1387 C C . GLU A 1 178 ? -12.886 -18.947 23.034 1.00 89.81 178 GLU A C 1
ATOM 1389 O O . GLU A 1 178 ? -13.278 -17.799 23.243 1.00 89.81 178 GLU A O 1
ATOM 1394 N N . ASP A 1 179 ? -13.391 -19.712 22.060 1.00 89.06 179 ASP A N 1
ATOM 1395 C CA . ASP A 1 179 ? -14.350 -19.240 21.047 1.00 89.06 179 ASP A CA 1
ATOM 1396 C C . ASP A 1 179 ? -15.628 -18.624 21.655 1.00 89.06 179 ASP A C 1
ATOM 1398 O O . ASP A 1 179 ? -16.174 -17.670 21.105 1.00 89.06 179 ASP A O 1
ATOM 1402 N N . THR A 1 180 ? -16.111 -19.137 22.790 1.00 90.88 180 THR A N 1
ATOM 1403 C CA . THR A 1 180 ? -17.311 -18.633 23.490 1.00 90.88 180 THR A CA 1
ATOM 1404 C C . THR A 1 180 ? -17.083 -17.245 24.091 1.00 90.88 180 THR A C 1
ATOM 1406 O O . THR A 1 180 ? -17.924 -16.359 23.934 1.00 90.88 180 THR A O 1
ATOM 1409 N N . GLN A 1 181 ? -15.937 -17.037 24.742 1.00 89.81 181 GLN A N 1
ATOM 1410 C CA . GLN A 1 181 ? -15.543 -15.752 25.317 1.00 89.81 181 GLN A CA 1
ATOM 1411 C C . GLN A 1 181 ? -15.211 -14.738 24.216 1.00 89.81 181 GLN A C 1
ATOM 1413 O O . GLN A 1 181 ? -15.603 -13.574 24.310 1.00 89.81 181 GLN A O 1
ATOM 1418 N N . GLU A 1 182 ? -14.538 -15.181 23.145 1.00 91.62 182 GLU A N 1
ATOM 1419 C CA . GLU A 1 182 ? -14.273 -14.351 21.966 1.00 91.62 182 GLU A CA 1
ATOM 1420 C C . GLU A 1 182 ? -15.586 -13.879 21.330 1.00 91.62 182 GLU A C 1
ATOM 1422 O O . GLU A 1 182 ? -15.724 -12.690 21.048 1.00 91.62 182 GLU A O 1
ATOM 1427 N N . LEU A 1 183 ? -16.566 -14.773 21.160 1.00 91.88 183 LEU A N 1
ATOM 1428 C CA . LEU A 1 183 ? -17.879 -14.443 20.607 1.00 91.88 183 LEU A CA 1
ATOM 1429 C C . LEU A 1 183 ? -18.618 -13.406 21.463 1.00 91.88 183 LEU A C 1
ATOM 1431 O O . LEU A 1 183 ? -19.091 -12.404 20.930 1.00 91.88 183 LEU A O 1
ATOM 1435 N N . GLN A 1 184 ? -18.682 -13.612 22.783 1.00 92.50 184 GLN A N 1
ATOM 1436 C CA . GLN A 1 184 ? -19.333 -12.668 23.700 1.00 92.50 184 GLN A CA 1
ATOM 1437 C C . GLN A 1 184 ? -18.704 -11.274 23.622 1.00 92.50 184 GLN A C 1
ATOM 1439 O O . GLN A 1 184 ? -19.419 -10.272 23.585 1.00 92.50 184 GLN A O 1
ATOM 1444 N N . LEU A 1 185 ? -17.371 -11.200 23.563 1.00 93.94 185 LEU A N 1
ATOM 1445 C CA . LEU A 1 185 ? -16.664 -9.936 23.395 1.00 93.94 185 LEU A CA 1
ATOM 1446 C C . LEU A 1 185 ? -16.928 -9.318 22.015 1.00 93.94 185 LEU A C 1
ATOM 1448 O O . LEU A 1 185 ? -17.167 -8.115 21.907 1.00 93.94 185 LEU A O 1
ATOM 1452 N N . ALA A 1 186 ? -16.920 -10.129 20.957 1.00 92.94 186 ALA A N 1
ATOM 1453 C CA . ALA A 1 186 ? -17.166 -9.681 19.593 1.00 92.94 186 ALA A CA 1
ATOM 1454 C C . ALA A 1 186 ? -18.554 -9.046 19.436 1.00 92.94 186 ALA A C 1
ATOM 1456 O O . ALA A 1 186 ? -18.665 -7.961 18.869 1.00 92.94 186 ALA A O 1
ATOM 1457 N N . GLU A 1 187 ? -19.589 -9.645 20.027 1.00 93.50 187 GLU A N 1
ATOM 1458 C CA . GLU A 1 187 ? -20.957 -9.107 20.040 1.00 93.50 187 GLU A CA 1
ATOM 1459 C C . GLU A 1 187 ? -21.090 -7.765 20.776 1.00 93.50 187 GLU A C 1
ATOM 1461 O O . GLU A 1 187 ? -22.039 -7.016 20.537 1.00 93.50 187 GLU A O 1
ATOM 1466 N N . ILE A 1 188 ? -20.167 -7.457 21.688 1.00 95.00 188 ILE A N 1
ATOM 1467 C CA . ILE A 1 188 ? -20.121 -6.186 22.420 1.00 95.00 188 ILE A CA 1
ATOM 1468 C C . ILE A 1 188 ? -19.372 -5.129 21.603 1.00 95.00 188 ILE A C 1
ATOM 1470 O O . ILE A 1 188 ? -19.823 -3.992 21.494 1.00 95.00 188 ILE A O 1
ATOM 1474 N N . VAL A 1 189 ? -18.229 -5.494 21.023 1.00 94.94 189 VAL A N 1
ATOM 1475 C CA . VAL A 1 189 ? -17.307 -4.546 20.381 1.00 94.94 189 VAL A CA 1
ATOM 1476 C C . VAL A 1 189 ? -17.692 -4.251 18.926 1.00 94.94 189 VAL A C 1
ATOM 1478 O O . VAL A 1 189 ? -17.594 -3.105 18.481 1.00 94.94 189 VAL A O 1
ATOM 1481 N N . ALA A 1 190 ? -18.143 -5.255 18.166 1.00 94.38 190 ALA A N 1
ATOM 1482 C CA . ALA A 1 190 ? -18.430 -5.118 16.737 1.00 94.38 190 ALA A CA 1
ATOM 1483 C C . ALA A 1 190 ? -19.447 -4.007 16.399 1.00 94.38 190 ALA A C 1
ATOM 1485 O O . ALA A 1 190 ? -19.173 -3.268 15.451 1.00 94.38 190 ALA A O 1
ATOM 1486 N N . PRO A 1 191 ? -20.546 -3.803 17.160 1.00 95.19 191 PRO A N 1
ATOM 1487 C CA . PRO A 1 191 ? -21.481 -2.706 16.899 1.00 95.19 191 PRO A CA 1
ATOM 1488 C C . PRO A 1 191 ? -20.832 -1.318 16.949 1.00 95.19 191 PRO A C 1
ATOM 1490 O O . PRO A 1 191 ? -21.150 -0.462 16.127 1.00 95.19 191 PRO A O 1
ATOM 1493 N N . VAL A 1 192 ? -19.883 -1.099 17.866 1.00 96.75 192 VAL A N 1
ATOM 1494 C CA . VAL A 1 192 ? -19.173 0.185 17.998 1.00 96.75 192 VAL A CA 1
ATOM 1495 C C . VAL A 1 192 ? -18.239 0.410 16.808 1.00 96.75 192 VAL A C 1
ATOM 1497 O O . VAL A 1 192 ? -18.225 1.489 16.218 1.00 96.75 192 VAL A O 1
ATOM 1500 N N . ILE A 1 193 ? -17.502 -0.633 16.408 1.00 96.00 193 ILE A N 1
ATOM 1501 C CA . ILE A 1 193 ? -16.638 -0.604 15.218 1.00 96.00 193 ILE A CA 1
ATOM 1502 C C . ILE A 1 193 ? -17.462 -0.287 13.965 1.00 96.00 193 ILE A C 1
ATOM 1504 O O . ILE A 1 193 ? -17.061 0.543 13.145 1.00 96.00 193 ILE A O 1
ATOM 1508 N N . ASP A 1 194 ? -18.604 -0.957 13.807 1.00 95.75 194 ASP A N 1
ATOM 1509 C CA . ASP A 1 194 ? -19.469 -0.805 12.642 1.00 95.75 194 ASP A CA 1
ATOM 1510 C C . ASP A 1 194 ? -20.148 0.559 12.587 1.00 95.75 194 ASP A C 1
ATOM 1512 O O . ASP A 1 194 ? -20.264 1.117 11.494 1.00 95.75 194 ASP A O 1
ATOM 1516 N N . ALA A 1 195 ? -20.534 1.134 13.728 1.00 97.06 195 ALA A N 1
ATOM 1517 C CA . ALA A 1 195 ? -21.110 2.474 13.787 1.00 97.06 195 ALA A CA 1
ATOM 1518 C C . ALA A 1 195 ? -20.175 3.513 13.148 1.00 97.06 195 ALA A C 1
ATOM 1520 O O . ALA A 1 195 ? -20.594 4.269 12.269 1.00 97.06 195 ALA A O 1
ATOM 1521 N N . PHE A 1 196 ? -18.884 3.487 13.496 1.00 97.31 196 PHE A N 1
ATOM 1522 C CA . PHE A 1 196 ? -17.916 4.389 12.872 1.00 97.31 196 PHE A CA 1
ATOM 1523 C C . PHE A 1 196 ? -17.677 4.033 11.402 1.00 97.31 196 PHE A C 1
ATOM 1525 O O . PHE A 1 196 ? -17.742 4.889 10.518 1.00 97.31 196 PHE A O 1
ATOM 1532 N N . ALA A 1 197 ? -17.419 2.752 11.121 1.00 95.88 197 ALA A N 1
ATOM 1533 C CA . ALA A 1 197 ? -17.056 2.292 9.786 1.00 95.88 197 ALA A CA 1
ATOM 1534 C C . ALA A 1 197 ? -18.141 2.600 8.743 1.00 95.88 197 ALA A C 1
ATOM 1536 O O . ALA A 1 197 ? -17.820 3.042 7.639 1.00 95.88 197 ALA A O 1
ATOM 1537 N N . THR A 1 198 ? -19.411 2.391 9.092 1.00 96.50 198 THR A N 1
ATOM 1538 C CA . THR A 1 198 ? -20.563 2.689 8.226 1.00 96.50 198 THR A CA 1
ATOM 1539 C C . THR A 1 198 ? -20.804 4.190 8.088 1.00 96.50 198 THR A C 1
ATOM 1541 O O . THR A 1 198 ? -21.061 4.651 6.974 1.00 96.50 198 THR A O 1
ATOM 1544 N N . GLY A 1 199 ? -20.608 4.974 9.156 1.00 94.88 199 GLY A N 1
ATOM 1545 C CA . GLY A 1 199 ? -20.627 6.439 9.094 1.00 94.88 199 GLY A CA 1
ATOM 1546 C C . GLY A 1 199 ? -19.631 6.994 8.068 1.00 94.88 199 GLY A C 1
ATOM 1547 O O . GLY A 1 199 ? -19.977 7.850 7.254 1.00 94.88 199 GLY A O 1
ATOM 1548 N N . LEU A 1 200 ? -18.435 6.402 7.985 1.00 94.25 200 LEU A N 1
ATOM 1549 C CA . LEU A 1 200 ? -17.418 6.727 6.973 1.00 94.25 200 LEU A CA 1
ATOM 1550 C C . LEU A 1 200 ? -17.694 6.151 5.566 1.00 94.25 200 LEU A C 1
ATOM 1552 O O . LEU A 1 200 ? -16.834 6.247 4.685 1.00 94.25 200 LEU A O 1
ATOM 1556 N N . GLY A 1 201 ? -18.841 5.503 5.341 1.00 92.25 201 GLY A N 1
ATOM 1557 C CA . GLY A 1 201 ? -19.202 4.888 4.055 1.00 92.25 201 GLY A CA 1
ATOM 1558 C C . GLY A 1 201 ? -18.661 3.488 3.812 1.00 92.25 201 GLY A C 1
ATOM 1559 O O . GLY A 1 201 ? -18.722 2.997 2.68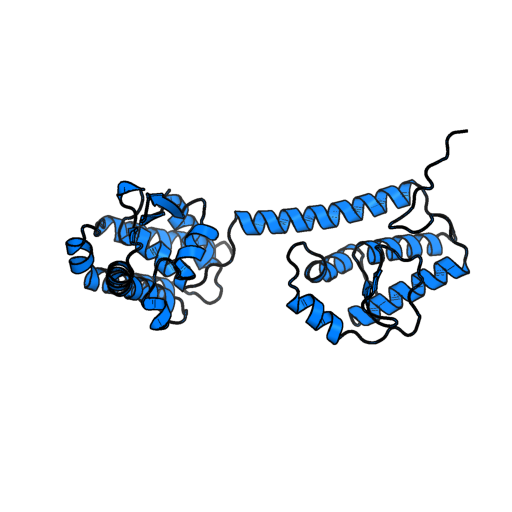7 1.00 92.25 201 GLY A O 1
ATOM 1560 N N . GLY A 1 202 ? -18.117 2.843 4.840 1.00 91.12 202 GLY A N 1
ATOM 1561 C CA . GLY A 1 202 ? -17.749 1.438 4.784 1.00 91.12 202 GLY A CA 1
ATOM 1562 C C . GLY A 1 202 ? -18.955 0.506 4.835 1.00 91.12 202 GLY A C 1
ATOM 1563 O O . GLY A 1 202 ? -20.050 0.875 5.252 1.00 91.12 202 GLY A O 1
ATOM 1564 N N . ALA A 1 203 ? -18.728 -0.748 4.450 1.00 88.44 203 ALA A N 1
ATOM 1565 C CA . ALA A 1 203 ? -19.697 -1.810 4.670 1.00 88.44 203 ALA A CA 1
ATOM 1566 C C . ALA A 1 203 ? -19.688 -2.255 6.142 1.00 88.44 203 ALA A C 1
ATOM 1568 O O . ALA A 1 203 ? -18.616 -2.420 6.737 1.00 88.44 203 ALA A O 1
ATOM 1569 N N . ALA A 1 204 ? -20.877 -2.511 6.690 1.00 88.75 204 ALA A N 1
ATOM 1570 C CA . ALA A 1 204 ? -21.037 -3.158 7.989 1.00 88.75 204 ALA A CA 1
ATOM 1571 C C . ALA A 1 204 ? -20.358 -4.538 8.011 1.00 88.75 204 ALA A C 1
ATOM 1573 O O . ALA A 1 204 ? -20.133 -5.162 6.966 1.00 88.75 204 ALA A O 1
ATOM 1574 N N . MET A 1 205 ? -19.999 -5.018 9.201 1.00 87.38 205 MET A N 1
ATOM 1575 C CA . MET A 1 205 ? -19.426 -6.346 9.370 1.00 87.38 205 MET A CA 1
ATOM 1576 C C . MET A 1 205 ? -20.427 -7.417 8.956 1.00 87.38 205 MET A C 1
ATOM 1578 O O . MET A 1 205 ? -21.609 -7.366 9.296 1.00 87.38 205 MET A O 1
ATOM 1582 N N . LYS A 1 206 ? -19.956 -8.428 8.221 1.00 87.56 206 LYS A N 1
ATOM 1583 C CA . LYS A 1 206 ? -20.798 -9.598 7.959 1.00 87.56 206 LYS A CA 1
ATOM 1584 C C . LYS A 1 206 ? -20.979 -10.380 9.265 1.00 87.56 206 LYS A C 1
ATOM 1586 O O . LYS A 1 206 ? -20.020 -10.470 10.029 1.00 87.56 206 LYS A O 1
ATOM 1591 N N . PRO A 1 207 ? -22.120 -11.056 9.490 1.00 84.00 207 PRO A N 1
ATOM 1592 C CA . PRO A 1 207 ? -22.366 -11.784 10.738 1.00 84.00 207 PRO A CA 1
ATOM 1593 C C . PRO A 1 207 ? -21.247 -12.763 11.122 1.00 84.00 207 PRO A C 1
ATOM 1595 O O . PRO A 1 207 ? -20.821 -12.794 12.266 1.00 84.00 207 PRO A O 1
ATOM 1598 N N . ARG A 1 208 ? -20.694 -13.505 10.152 1.00 82.94 208 ARG A N 1
ATOM 1599 C CA . ARG A 1 208 ? -19.568 -14.429 10.393 1.00 82.94 208 ARG A CA 1
ATOM 1600 C C . ARG A 1 208 ? -18.277 -13.729 10.825 1.00 82.94 208 ARG A C 1
ATOM 1602 O O . ARG A 1 208 ? -17.493 -14.305 11.566 1.00 82.94 208 ARG 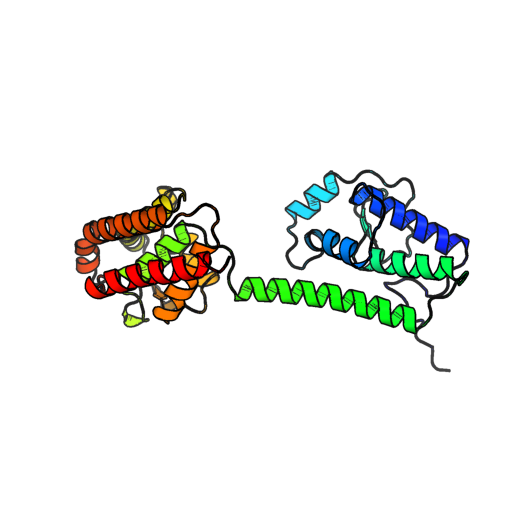A O 1
ATOM 1609 N N . GLU A 1 209 ? -18.037 -12.517 10.335 1.00 81.50 209 GLU A N 1
ATOM 1610 C CA . GLU A 1 209 ? -16.870 -11.712 10.711 1.00 81.50 209 GLU A CA 1
ATOM 1611 C C . GLU A 1 209 ? -17.069 -11.088 12.104 1.00 81.50 209 GLU A C 1
ATOM 1613 O O . GLU A 1 209 ? -16.113 -10.996 12.870 1.00 81.50 209 GLU A O 1
ATOM 1618 N N . ALA A 1 210 ? -18.313 -10.731 12.450 1.00 81.81 210 ALA A N 1
ATOM 1619 C CA . ALA A 1 210 ? -18.701 -10.148 13.740 1.00 81.81 210 ALA A CA 1
ATOM 1620 C C . ALA A 1 210 ? -18.617 -11.115 14.922 1.00 81.81 210 ALA A C 1
ATOM 1622 O O . ALA A 1 210 ? -18.706 -10.679 16.061 1.00 81.81 210 ALA A O 1
ATOM 1623 N N . GLN A 1 211 ? -18.415 -12.406 14.662 1.00 84.81 211 GLN A N 1
ATOM 1624 C CA . GLN A 1 211 ? -18.307 -13.442 15.689 1.00 84.81 211 GLN A CA 1
ATOM 1625 C C . GLN A 1 211 ? -16.864 -13.714 16.136 1.00 84.81 211 GLN A C 1
ATOM 1627 O O . GLN A 1 211 ? -16.660 -14.434 17.108 1.00 84.81 211 GLN A O 1
ATOM 1632 N N . ARG A 1 212 ? -15.854 -13.193 15.423 1.00 85.31 212 ARG A N 1
ATOM 1633 C CA . ARG A 1 212 ? -14.436 -13.479 15.694 1.00 85.31 212 ARG A CA 1
ATOM 1634 C C . ARG A 1 212 ? -13.591 -12.225 15.555 1.00 85.31 212 ARG A C 1
ATOM 1636 O O . ARG A 1 212 ? -13.310 -11.810 14.434 1.00 85.31 212 ARG A O 1
ATOM 1643 N N . LEU A 1 213 ? -13.158 -11.640 16.672 1.00 83.75 213 LEU A N 1
ATOM 1644 C CA . LEU A 1 213 ? -12.301 -10.448 16.694 1.00 83.75 213 LEU A CA 1
ATOM 1645 C C . LEU A 1 213 ? -10.828 -10.769 16.418 1.00 83.75 213 LEU A C 1
ATOM 1647 O O . LEU A 1 213 ? -10.172 -10.046 15.670 1.00 83.75 213 LEU A O 1
ATOM 1651 N N . ARG A 1 214 ? -10.296 -11.866 16.966 1.00 81.06 214 ARG A N 1
ATOM 1652 C CA . ARG A 1 214 ? -8.865 -12.216 16.910 1.00 81.06 214 ARG A CA 1
ATOM 1653 C C . ARG A 1 214 ? -8.386 -12.479 15.487 1.00 81.06 214 ARG A C 1
ATOM 1655 O O . ARG A 1 214 ? -7.277 -12.099 15.116 1.00 81.06 214 ARG A O 1
ATOM 1662 N N . SER A 1 215 ? -9.228 -13.143 14.699 1.00 78.56 215 SE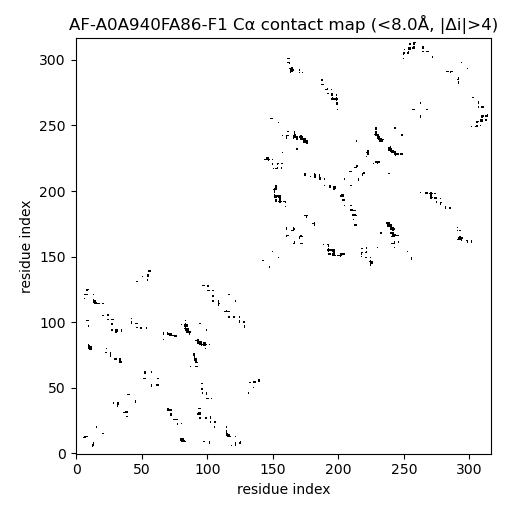R A N 1
ATOM 1663 C CA . SER A 1 215 ? -8.988 -13.412 13.275 1.00 78.56 215 SER A CA 1
ATOM 1664 C C . SER A 1 215 ? -9.622 -12.365 12.355 1.00 78.56 215 SER A C 1
ATOM 1666 O O . SER A 1 215 ? -9.505 -12.472 11.133 1.00 78.56 215 SER A O 1
ATOM 1668 N N . ASN A 1 216 ? -10.264 -11.334 12.917 1.00 84.31 216 ASN A N 1
ATOM 1669 C CA . ASN A 1 216 ? -10.869 -10.285 12.118 1.00 84.31 216 ASN A CA 1
ATOM 1670 C C . ASN A 1 216 ? -9.788 -9.484 11.395 1.00 84.31 216 ASN A C 1
ATOM 1672 O O . ASN A 1 216 ? -8.838 -8.967 11.997 1.00 84.31 216 ASN A O 1
ATOM 1676 N N . TRP A 1 217 ? -9.965 -9.317 10.088 1.00 84.88 217 TRP A N 1
ATOM 1677 C CA . TRP A 1 217 ? -9.025 -8.555 9.280 1.00 84.88 217 TRP A CA 1
ATOM 1678 C C . TRP A 1 217 ? -8.899 -7.101 9.762 1.00 84.88 217 TRP A C 1
ATOM 1680 O O . TRP A 1 217 ? -7.811 -6.551 9.673 1.00 84.88 217 TRP A O 1
ATOM 1690 N N . ARG A 1 218 ? -9.948 -6.498 10.342 1.00 88.75 218 ARG A N 1
ATOM 1691 C CA . ARG A 1 218 ? -9.930 -5.108 10.846 1.00 88.75 218 ARG A CA 1
ATOM 1692 C C . ARG A 1 218 ? -8.981 -4.934 12.031 1.00 88.75 218 ARG A C 1
ATOM 1694 O O . ARG A 1 218 ? -8.257 -3.947 12.106 1.00 88.75 218 ARG A O 1
ATOM 1701 N N . VAL A 1 219 ? -8.947 -5.924 12.925 1.00 87.69 219 VAL A N 1
ATOM 1702 C CA . VAL A 1 219 ? -8.080 -5.938 14.113 1.00 87.69 219 VAL A CA 1
ATOM 1703 C C . VAL A 1 219 ? -6.627 -6.160 13.703 1.00 87.69 219 VAL A C 1
ATOM 1705 O O . VAL A 1 219 ? -5.738 -5.386 14.055 1.00 87.69 219 VAL A O 1
ATOM 1708 N N . THR A 1 220 ? -6.385 -7.196 12.898 1.00 88.25 220 THR A N 1
ATOM 1709 C CA . THR A 1 220 ? -5.032 -7.517 12.419 1.00 88.25 220 THR A CA 1
ATOM 1710 C C . THR A 1 220 ? -4.456 -6.416 11.520 1.00 88.25 220 THR A C 1
ATOM 1712 O O . THR A 1 220 ? -3.254 -6.143 11.569 1.00 88.25 220 THR A O 1
ATOM 1715 N N . GLU A 1 221 ? -5.297 -5.742 10.729 1.00 90.12 221 GLU A N 1
ATOM 1716 C CA . GLU A 1 221 ? -4.891 -4.612 9.898 1.00 90.12 221 GLU A CA 1
ATOM 1717 C C . GLU A 1 221 ? -4.519 -3.390 10.737 1.00 90.12 221 GLU A C 1
ATOM 1719 O O . GLU A 1 221 ? -3.522 -2.751 10.411 1.00 90.12 221 GLU A O 1
ATOM 1724 N N . ALA A 1 222 ? -5.232 -3.102 11.833 1.00 91.75 222 ALA A N 1
ATOM 1725 C CA . ALA A 1 222 ? -4.884 -1.998 12.726 1.00 91.75 222 ALA A CA 1
ATOM 1726 C C . ALA A 1 222 ? -3.464 -2.158 13.282 1.00 91.75 222 ALA A C 1
ATOM 1728 O O . ALA A 1 222 ? -2.631 -1.279 13.073 1.00 91.75 222 ALA A O 1
ATOM 1729 N N . SER A 1 223 ? -3.137 -3.311 13.878 1.00 90.31 223 SER A N 1
ATOM 1730 C CA . SER A 1 223 ? -1.783 -3.551 14.403 1.00 90.31 223 SER A CA 1
ATOM 1731 C C . SER A 1 223 ? -0.709 -3.586 13.312 1.00 90.31 223 SER A C 1
ATOM 1733 O O . SER A 1 223 ? 0.443 -3.263 13.570 1.00 90.31 223 SER A O 1
ATOM 1735 N N . ARG A 1 224 ? -1.056 -3.980 12.079 1.00 88.25 224 ARG A N 1
ATOM 1736 C CA . ARG A 1 224 ? -0.092 -4.046 10.969 1.00 88.25 224 ARG A CA 1
ATOM 1737 C C . ARG A 1 224 ? 0.185 -2.672 10.355 1.00 88.25 224 ARG A C 1
ATOM 1739 O O . ARG A 1 224 ? 1.327 -2.370 10.035 1.00 88.25 224 ARG A O 1
ATOM 1746 N N . GLN A 1 225 ? -0.853 -1.865 10.148 1.00 89.00 225 GLN A N 1
ATOM 1747 C CA . GLN A 1 225 ? -0.775 -0.578 9.443 1.00 89.00 225 GLN A CA 1
ATOM 1748 C C . GLN A 1 225 ? -0.496 0.607 10.374 1.00 89.00 225 GLN A C 1
ATOM 1750 O O . GLN A 1 225 ? -0.195 1.703 9.896 1.00 89.00 225 GLN A O 1
ATOM 1755 N N . LEU A 1 226 ? -0.652 0.410 11.682 1.00 91.81 226 LEU A N 1
ATOM 1756 C CA . LEU A 1 226 ? -0.395 1.397 12.725 1.00 91.81 226 LEU A CA 1
ATOM 1757 C C . LEU A 1 226 ? 0.541 0.804 13.785 1.00 91.81 226 LEU A C 1
ATOM 1759 O O . LEU A 1 226 ? 0.380 1.097 14.957 1.00 91.81 226 LEU A O 1
ATOM 1763 N N . PHE A 1 227 ? 1.503 -0.041 13.402 1.00 89.62 227 PHE A N 1
ATOM 1764 C CA . PHE A 1 227 ? 2.334 -0.816 14.341 1.00 89.62 227 PHE A CA 1
ATOM 1765 C C . PHE A 1 227 ? 3.131 0.027 15.357 1.00 89.62 227 PHE A C 1
ATOM 1767 O O . PHE A 1 227 ? 3.561 -0.502 16.378 1.00 89.62 227 PHE A O 1
ATOM 1774 N N . THR A 1 228 ? 3.344 1.319 15.083 1.00 89.94 228 THR A N 1
ATOM 1775 C CA . THR A 1 228 ? 3.983 2.273 16.005 1.00 89.94 228 THR A CA 1
ATOM 1776 C C . THR A 1 228 ? 3.044 2.807 17.087 1.00 89.94 228 THR A C 1
ATOM 1778 O O . THR A 1 228 ? 3.526 3.372 18.059 1.00 89.94 228 THR A O 1
ATOM 1781 N N . HIS A 1 229 ? 1.729 2.644 16.917 1.00 93.38 229 HIS A N 1
ATOM 1782 C CA . HIS A 1 229 ? 0.695 3.183 17.807 1.00 93.38 229 HIS A CA 1
ATOM 1783 C C . HIS A 1 229 ? -0.271 2.108 18.316 1.00 93.38 229 HIS A C 1
ATOM 1785 O O . HIS A 1 229 ? -0.775 2.196 19.423 1.00 93.38 229 HIS A O 1
ATOM 1791 N N . VAL A 1 230 ? -0.557 1.073 17.528 1.00 94.69 230 VAL A N 1
ATOM 1792 C CA . VAL A 1 230 ? -1.440 -0.034 17.897 1.00 94.69 230 VAL A CA 1
ATOM 1793 C C . VAL A 1 230 ? -0.584 -1.262 18.126 1.00 94.69 230 VAL A C 1
ATOM 1795 O O . VAL A 1 230 ? -0.103 -1.898 17.185 1.00 94.69 230 VAL A O 1
ATOM 1798 N N . HIS A 1 231 ? -0.413 -1.605 19.393 1.00 93.88 231 HIS A N 1
ATOM 1799 C CA . HIS A 1 231 ? 0.403 -2.735 19.791 1.00 93.88 231 HIS A CA 1
ATOM 1800 C C . HIS A 1 231 ? -0.442 -3.977 19.999 1.00 93.88 231 HIS A C 1
ATOM 1802 O O . HIS A 1 231 ? -1.611 -3.920 20.382 1.00 93.88 231 HIS A O 1
ATOM 1808 N N . ARG A 1 232 ? 0.210 -5.113 19.765 1.00 92.62 232 ARG A N 1
ATOM 1809 C CA . ARG A 1 232 ? -0.297 -6.434 20.082 1.00 92.62 232 ARG A CA 1
ATOM 1810 C C . ARG A 1 232 ? 0.741 -7.161 20.924 1.00 92.62 232 ARG A C 1
ATOM 1812 O O . ARG A 1 232 ? 1.881 -7.305 20.488 1.00 92.62 232 ARG A O 1
ATOM 1819 N N . ALA A 1 233 ? 0.334 -7.664 22.080 1.00 91.62 233 ALA A N 1
ATOM 1820 C CA . ALA A 1 233 ? 1.113 -8.618 22.865 1.00 91.62 233 ALA A CA 1
ATOM 1821 C C . ALA A 1 233 ? 0.333 -9.925 22.979 1.00 91.62 233 ALA A C 1
ATOM 1823 O O . ALA A 1 233 ? -0.893 -9.910 22.945 1.00 91.62 233 ALA A O 1
ATOM 1824 N N . ASN A 1 234 ? 1.032 -11.047 23.108 1.00 89.19 234 ASN A N 1
ATOM 1825 C CA . ASN A 1 234 ? 0.407 -12.311 23.482 1.00 89.19 234 ASN A CA 1
ATOM 1826 C C . ASN A 1 234 ? 0.935 -12.688 24.869 1.00 89.19 234 ASN A C 1
ATOM 1828 O O . ASN A 1 234 ? 2.147 -12.635 25.085 1.00 89.19 234 ASN A O 1
ATOM 1832 N N . ASP A 1 235 ? 0.030 -13.037 25.774 1.00 85.56 235 ASP A N 1
ATOM 1833 C CA . ASP A 1 235 ? 0.322 -13.548 27.111 1.00 85.56 235 ASP A CA 1
ATOM 1834 C C . ASP A 1 235 ? -0.365 -14.909 27.239 1.00 85.56 235 ASP A C 1
ATOM 1836 O O . ASP A 1 235 ? -1.595 -14.986 27.234 1.00 85.56 235 ASP A O 1
ATOM 1840 N N . ASP A 1 236 ? 0.422 -15.984 27.214 1.00 83.88 236 ASP A N 1
ATOM 1841 C CA . ASP A 1 236 ? -0.041 -17.370 27.092 1.00 83.88 236 ASP A CA 1
ATOM 1842 C C . ASP A 1 236 ? -1.093 -17.575 25.979 1.00 83.88 236 ASP A C 1
ATOM 1844 O O . ASP A 1 236 ? -0.763 -17.707 24.797 1.00 83.88 236 ASP A O 1
ATOM 1848 N N . LEU A 1 237 ? -2.373 -17.601 26.362 1.00 79.62 237 LEU A N 1
ATOM 1849 C CA . LEU A 1 237 ? -3.531 -17.857 25.504 1.00 79.62 237 LEU A CA 1
ATOM 1850 C C . LEU A 1 237 ? -4.333 -16.591 25.160 1.00 79.62 237 LEU A C 1
ATOM 1852 O O . LEU A 1 237 ? -5.325 -16.681 24.439 1.00 79.62 237 LEU A O 1
ATOM 1856 N N . VAL A 1 238 ? -3.940 -15.413 25.647 1.00 85.19 238 VAL A N 1
ATOM 1857 C CA . VAL A 1 238 ? -4.685 -14.162 25.452 1.00 85.19 238 VAL A CA 1
ATOM 1858 C C . VAL A 1 238 ? -3.844 -13.171 24.658 1.00 85.19 238 VAL A C 1
ATOM 1860 O O . VAL A 1 238 ? -2.708 -12.862 25.010 1.00 85.19 238 VAL A O 1
ATOM 1863 N N . ALA A 1 239 ? -4.402 -12.647 23.566 1.00 89.12 239 ALA A N 1
ATOM 1864 C CA . ALA A 1 239 ? -3.786 -11.531 22.853 1.00 89.12 239 ALA A CA 1
ATOM 1865 C C . ALA A 1 239 ? -4.343 -10.205 23.382 1.00 89.12 239 ALA A C 1
ATOM 1867 O O . ALA A 1 239 ? -5.548 -10.073 23.532 1.00 89.12 239 ALA A O 1
ATOM 1868 N N . TYR A 1 240 ? -3.498 -9.211 23.621 1.00 92.94 240 TYR A N 1
ATOM 1869 C CA . TYR A 1 240 ? -3.897 -7.882 24.086 1.00 92.94 240 TYR A CA 1
ATOM 1870 C C . TYR A 1 240 ? -3.639 -6.847 23.005 1.00 92.94 240 TYR A C 1
ATOM 1872 O O . TYR A 1 240 ? -2.565 -6.858 22.399 1.00 92.94 240 TYR A O 1
ATOM 1880 N N . PHE A 1 241 ? -4.594 -5.939 22.798 1.00 95.31 241 PHE A N 1
ATOM 1881 C CA . PHE A 1 241 ? -4.470 -4.815 21.870 1.00 95.31 241 PHE A CA 1
ATOM 1882 C C . PHE A 1 241 ? -4.637 -3.483 22.597 1.00 95.31 241 PHE A C 1
ATOM 1884 O O . PHE A 1 241 ? -5.591 -3.305 23.352 1.00 95.31 241 PHE A O 1
ATOM 1891 N N . TRP A 1 242 ? -3.741 -2.529 22.348 1.00 96.31 242 TRP A N 1
ATOM 1892 C CA . TRP A 1 242 ? -3.853 -1.179 22.906 1.00 96.31 242 TRP A CA 1
ATOM 1893 C C . TRP A 1 242 ? -3.288 -0.118 21.961 1.00 96.31 242 TRP A C 1
ATOM 1895 O O . TRP A 1 242 ? -2.426 -0.398 21.126 1.00 96.31 242 TRP A O 1
ATOM 1905 N N . ALA A 1 243 ? -3.798 1.099 22.112 1.00 95.75 243 ALA A N 1
ATOM 1906 C CA . ALA A 1 243 ? -3.375 2.314 21.437 1.00 95.75 243 ALA A CA 1
ATOM 1907 C C . ALA A 1 243 ? -2.310 3.046 22.278 1.00 95.75 243 ALA A C 1
ATOM 1909 O O . ALA A 1 243 ? -2.641 3.868 23.127 1.00 95.75 243 ALA A O 1
ATOM 1910 N N . ALA A 1 244 ? -1.031 2.736 22.078 1.00 91.50 244 ALA A N 1
ATOM 1911 C CA . ALA A 1 244 ? 0.049 3.546 22.636 1.00 91.50 244 ALA A CA 1
ATOM 1912 C C . ALA A 1 244 ? 0.128 4.908 21.935 1.00 91.50 244 ALA A C 1
ATOM 1914 O O . ALA A 1 244 ? -0.224 5.027 20.761 1.00 91.50 244 ALA A O 1
ATOM 1915 N N . ASP A 1 245 ? 0.639 5.909 22.659 1.00 92.19 245 ASP A N 1
ATOM 1916 C CA . ASP A 1 245 ? 0.764 7.286 22.166 1.00 92.19 245 ASP A CA 1
ATOM 1917 C C . ASP A 1 245 ? -0.567 7.810 21.591 1.00 92.19 245 ASP A C 1
ATOM 1919 O O . ASP A 1 245 ? -0.727 7.993 20.385 1.00 92.19 245 ASP A O 1
ATOM 1923 N N . GLU A 1 246 ? -1.552 7.998 22.479 1.00 93.69 246 GLU A N 1
ATOM 1924 C CA . GLU A 1 246 ? -2.906 8.462 22.135 1.00 93.69 246 GLU A CA 1
ATOM 1925 C C . GLU A 1 246 ? -2.880 9.697 21.222 1.00 93.69 246 GLU A C 1
ATOM 1927 O O . GLU A 1 246 ? -3.571 9.735 20.204 1.00 93.69 246 GLU A O 1
ATOM 1932 N N . ASP A 1 247 ? -2.045 10.679 21.559 1.00 92.31 247 ASP A N 1
ATOM 1933 C CA . ASP A 1 247 ? -1.944 11.946 20.841 1.00 92.31 247 ASP A CA 1
ATOM 1934 C C . ASP A 1 247 ? -1.402 11.750 19.423 1.00 92.31 247 ASP A C 1
ATOM 1936 O O . ASP A 1 247 ? -1.979 12.264 18.455 1.00 92.31 247 ASP A O 1
ATOM 1940 N N . GLY A 1 248 ? -0.321 10.977 19.281 1.00 93.44 248 GLY A N 1
ATOM 1941 C CA . GLY A 1 248 ? 0.222 10.620 17.977 1.00 93.44 248 GLY A CA 1
ATOM 1942 C C . GLY A 1 248 ? -0.770 9.810 17.146 1.00 93.44 248 GLY A C 1
ATOM 1943 O O . GLY A 1 248 ? -0.937 10.074 15.953 1.00 93.44 248 GLY A O 1
ATOM 1944 N N . LEU A 1 249 ? -1.504 8.882 17.764 1.00 94.75 249 LEU A N 1
ATOM 1945 C CA . LEU A 1 249 ? -2.499 8.079 17.063 1.00 94.75 249 LEU A CA 1
ATOM 1946 C C . LEU A 1 249 ? -3.661 8.925 16.538 1.00 94.75 249 LEU A C 1
ATOM 1948 O O . LEU A 1 249 ? -4.021 8.781 15.372 1.00 94.75 249 LEU A O 1
ATOM 1952 N N . VAL A 1 250 ? -4.216 9.836 17.344 1.00 96.00 250 VAL A N 1
ATOM 1953 C CA . VAL A 1 250 ? -5.276 10.764 16.900 1.00 96.00 250 VAL A CA 1
ATOM 1954 C C . VAL A 1 250 ? -4.799 11.592 15.707 1.00 96.00 250 VAL A C 1
ATOM 1956 O O . VAL A 1 250 ? -5.495 11.668 14.694 1.00 96.00 250 VAL A O 1
ATOM 1959 N N . THR A 1 251 ? -3.575 12.115 15.780 1.00 94.56 251 THR A N 1
ATOM 1960 C CA . THR A 1 251 ? -2.930 12.882 14.703 1.00 94.56 251 THR A CA 1
ATOM 1961 C C . THR A 1 251 ? -2.817 12.058 13.411 1.00 94.56 251 THR A C 1
ATOM 1963 O O . THR A 1 251 ? -3.168 12.521 12.321 1.00 94.56 251 THR A O 1
ATOM 1966 N N . VAL A 1 252 ? -2.365 10.801 13.510 1.00 93.00 252 VAL A N 1
ATOM 1967 C CA . VAL A 1 252 ? -2.250 9.887 12.362 1.00 93.00 252 VAL A CA 1
ATOM 1968 C C . VAL A 1 252 ? -3.622 9.533 11.788 1.00 93.00 252 VAL A C 1
ATOM 1970 O O . VAL A 1 252 ? -3.784 9.530 10.564 1.00 93.00 252 VAL A O 1
ATOM 1973 N N . LEU A 1 253 ? -4.618 9.250 12.632 1.00 94.88 253 LEU A N 1
ATOM 1974 C CA . LEU A 1 253 ? -5.974 8.945 12.175 1.00 94.88 253 LEU A CA 1
ATOM 1975 C C . LEU A 1 253 ? -6.589 10.133 11.439 1.00 94.88 253 LEU A C 1
ATOM 1977 O O . LEU A 1 253 ? -7.072 9.945 10.323 1.00 94.88 253 LEU A O 1
ATOM 1981 N N . ALA A 1 254 ? -6.516 11.334 12.015 1.00 95.31 254 ALA A N 1
ATOM 1982 C CA . ALA A 1 254 ? -7.023 12.559 11.406 1.00 95.31 254 ALA A CA 1
ATOM 1983 C C . ALA A 1 254 ? -6.366 12.824 10.044 1.00 95.31 254 ALA A C 1
ATOM 1985 O O . ALA A 1 254 ? -7.063 13.064 9.062 1.00 95.31 254 ALA A O 1
ATOM 1986 N N . SER A 1 255 ? -5.042 12.657 9.944 1.00 92.38 255 SER A N 1
ATOM 1987 C CA . SER A 1 255 ? -4.308 12.764 8.677 1.00 92.38 255 SER A CA 1
ATOM 1988 C C . SER A 1 255 ? -4.803 11.802 7.605 1.00 92.38 255 SER A C 1
ATOM 1990 O O . SER A 1 255 ? -5.091 12.204 6.475 1.00 92.38 255 SER A O 1
ATOM 1992 N N . ARG A 1 256 ? -4.974 10.523 7.956 1.00 92.00 256 ARG A N 1
ATOM 1993 C CA . ARG A 1 256 ? -5.453 9.529 6.991 1.00 92.00 256 ARG A CA 1
ATOM 1994 C C . ARG A 1 256 ? -6.930 9.729 6.638 1.00 92.00 256 ARG A C 1
ATOM 1996 O O . ARG A 1 256 ? -7.319 9.413 5.521 1.00 92.00 256 ARG A O 1
ATOM 2003 N N . LEU A 1 257 ? -7.751 10.224 7.565 1.00 94.31 257 LEU A N 1
ATOM 2004 C CA . LEU A 1 257 ? -9.146 10.582 7.294 1.00 94.31 257 LEU A CA 1
ATOM 2005 C C . LEU A 1 257 ? -9.232 11.803 6.369 1.00 94.31 257 LEU A C 1
ATOM 2007 O O . LEU A 1 257 ? -9.998 11.764 5.414 1.00 94.31 257 LEU A O 1
ATOM 2011 N N . ALA A 1 258 ? -8.419 12.839 6.587 1.00 93.69 258 ALA A N 1
ATOM 2012 C CA . ALA A 1 258 ? -8.383 14.045 5.754 1.00 93.69 258 ALA A CA 1
ATOM 2013 C C . ALA A 1 258 ? -7.930 13.761 4.313 1.00 93.69 258 ALA A C 1
ATOM 2015 O O . ALA A 1 258 ? -8.414 14.390 3.375 1.00 93.69 258 ALA A O 1
ATOM 2016 N N . ALA A 1 259 ? -7.059 12.765 4.118 1.00 90.69 259 ALA A N 1
ATOM 2017 C CA . ALA A 1 259 ? -6.637 12.311 2.792 1.00 90.69 259 ALA A CA 1
ATOM 2018 C C . ALA A 1 259 ? -7.762 11.637 1.974 1.00 90.69 259 ALA A C 1
ATOM 2020 O O . ALA A 1 259 ? -7.610 11.426 0.768 1.00 90.69 259 ALA A O 1
ATOM 2021 N N . ARG A 1 260 ? -8.896 11.284 2.598 1.00 91.06 260 ARG A N 1
ATOM 2022 C CA . ARG A 1 260 ? -10.039 10.683 1.904 1.00 91.06 260 ARG A CA 1
ATOM 2023 C C . ARG A 1 260 ? -10.880 11.742 1.205 1.00 91.06 260 ARG A C 1
ATOM 2025 O O . ARG A 1 260 ? -11.592 12.515 1.839 1.00 91.06 260 ARG A O 1
ATOM 2032 N N . GLN A 1 261 ? -10.865 11.710 -0.125 1.00 88.12 261 GLN A N 1
ATOM 2033 C CA . GLN A 1 261 ? -11.625 12.651 -0.952 1.00 88.12 261 GLN A CA 1
ATOM 2034 C C . GLN A 1 261 ? -13.151 12.524 -0.782 1.00 88.12 261 GLN A C 1
ATOM 2036 O O . GLN A 1 261 ? -13.869 13.494 -0.998 1.00 88.12 261 GLN A O 1
ATOM 2041 N N . ASP A 1 262 ? -13.647 11.351 -0.376 1.00 90.69 262 ASP A N 1
ATOM 2042 C CA . ASP A 1 262 ? -15.072 11.034 -0.215 1.00 90.69 262 ASP A CA 1
ATOM 2043 C C . ASP A 1 262 ? -15.652 11.365 1.177 1.00 90.69 262 ASP A C 1
ATOM 2045 O O . ASP A 1 262 ? -16.846 11.153 1.421 1.00 90.69 262 ASP A O 1
ATOM 2049 N N . LEU A 1 263 ? -14.820 11.846 2.106 1.00 94.62 263 LEU A N 1
ATOM 2050 C CA . LEU A 1 263 ? -15.209 12.132 3.485 1.00 94.62 263 LEU A CA 1
ATOM 2051 C C . LEU A 1 263 ? -15.360 13.642 3.699 1.00 94.62 263 LEU A C 1
ATOM 2053 O O . LEU A 1 263 ? -14.431 14.402 3.444 1.00 94.62 263 LEU A O 1
ATOM 2057 N N . THR A 1 264 ? -16.521 14.088 4.180 1.00 95.56 264 THR A N 1
ATOM 2058 C CA . THR A 1 264 ? -16.772 15.477 4.606 1.00 95.56 264 THR A CA 1
ATOM 2059 C C . THR A 1 264 ? -16.672 15.608 6.125 1.00 95.56 264 THR A C 1
ATOM 2061 O O . THR A 1 264 ? -16.722 14.598 6.831 1.00 95.56 264 THR A O 1
ATOM 2064 N N . LEU A 1 265 ? -16.551 16.844 6.621 1.00 96.19 265 LEU A N 1
ATOM 2065 C CA . LEU A 1 265 ? -16.555 17.137 8.056 1.00 96.19 265 LEU A CA 1
ATOM 2066 C C . LEU A 1 265 ? -17.849 16.645 8.721 1.00 96.19 265 LEU A C 1
ATOM 2068 O O . LEU A 1 265 ? -17.785 15.789 9.596 1.00 96.19 265 LEU A O 1
ATOM 2072 N N . ASP A 1 266 ? -19.011 17.048 8.201 1.00 96.81 266 ASP A N 1
ATOM 2073 C CA . ASP A 1 266 ? -20.327 16.628 8.708 1.00 96.81 266 ASP A CA 1
ATOM 2074 C C . ASP A 1 266 ? -20.463 15.102 8.808 1.00 96.81 266 ASP A C 1
ATOM 2076 O O . ASP A 1 266 ? -21.050 14.554 9.742 1.00 96.81 266 ASP A O 1
ATOM 2080 N N . ARG A 1 267 ? -19.903 14.381 7.830 1.00 96.81 267 ARG A N 1
ATOM 2081 C CA . ARG A 1 267 ? -19.933 12.918 7.809 1.00 96.81 267 ARG A CA 1
ATOM 2082 C C . ARG A 1 267 ? -19.027 12.319 8.882 1.00 96.81 267 ARG A C 1
ATOM 2084 O O . ARG A 1 267 ? -19.396 11.307 9.477 1.00 96.81 267 ARG A O 1
ATOM 2091 N N . LEU A 1 268 ? -17.861 12.917 9.121 1.00 97.69 268 LEU A N 1
ATOM 2092 C CA . LEU A 1 268 ? -16.974 12.520 10.211 1.00 97.69 268 LEU A CA 1
ATOM 2093 C C . LEU A 1 268 ? -17.648 12.756 11.570 1.00 97.69 268 LEU A C 1
ATOM 2095 O O . LEU A 1 268 ? -17.706 11.831 12.377 1.00 97.69 268 LEU A O 1
ATOM 2099 N N . GLU A 1 269 ? -18.222 13.936 11.797 1.00 98.06 269 GLU A N 1
ATOM 2100 C CA . GLU A 1 269 ? -18.940 14.271 13.035 1.00 98.06 269 GLU A CA 1
ATOM 2101 C C . GLU A 1 269 ? -20.134 13.340 13.285 1.00 98.06 269 GLU A C 1
ATOM 2103 O O . GLU A 1 269 ? -20.321 12.827 14.395 1.00 98.06 269 GLU A O 1
ATOM 2108 N N . ALA A 1 270 ? -20.916 13.042 12.242 1.00 97.56 270 ALA A N 1
ATOM 2109 C CA . ALA A 1 270 ? -22.012 12.082 12.323 1.00 97.56 270 ALA A CA 1
ATOM 2110 C C . ALA A 1 270 ? -21.514 10.670 12.679 1.00 97.56 270 ALA A C 1
ATOM 2112 O O . ALA A 1 270 ? -22.129 9.985 13.502 1.00 97.56 270 ALA A O 1
ATOM 2113 N N . ALA A 1 271 ? -20.384 10.235 12.107 1.00 97.88 271 ALA A N 1
ATOM 2114 C CA . ALA A 1 271 ? -19.775 8.945 12.422 1.00 97.88 271 ALA A CA 1
ATOM 2115 C C . ALA A 1 271 ? -19.282 8.883 13.879 1.00 97.88 271 ALA A C 1
ATOM 2117 O O . ALA A 1 271 ? -19.524 7.887 14.568 1.00 97.88 271 ALA A O 1
ATOM 2118 N N . LEU A 1 272 ? -18.644 9.947 14.376 1.00 98.19 272 LEU A N 1
ATOM 2119 C CA . LEU A 1 272 ? -18.213 10.065 15.774 1.00 98.19 272 LEU A CA 1
ATOM 2120 C C . LEU A 1 272 ? -19.410 10.006 16.729 1.00 98.19 272 LEU A C 1
ATOM 2122 O O . LEU A 1 272 ? -19.434 9.179 17.641 1.00 98.19 272 LEU A O 1
ATOM 2126 N N . THR A 1 273 ? -20.456 10.784 16.448 1.00 97.75 273 THR A N 1
ATOM 2127 C CA . THR A 1 273 ? -21.707 10.794 17.223 1.00 97.75 273 THR A CA 1
ATOM 2128 C C . THR A 1 273 ? -22.354 9.407 17.267 1.00 97.75 273 THR A C 1
ATOM 2130 O O . THR A 1 273 ? -22.795 8.942 18.319 1.00 97.75 273 THR A O 1
ATOM 2133 N N . SER A 1 274 ? -22.403 8.709 16.127 1.00 97.44 274 SER A N 1
ATOM 2134 C CA . SER A 1 274 ? -22.938 7.344 16.065 1.00 97.44 274 SER A CA 1
ATOM 2135 C C . SER A 1 274 ? -22.102 6.363 16.888 1.00 97.44 274 SER A C 1
ATOM 2137 O O . SER A 1 274 ? -22.655 5.441 17.485 1.00 97.44 274 SER A O 1
ATOM 2139 N N . THR A 1 275 ? -20.785 6.561 16.930 1.00 97.69 275 THR A N 1
ATOM 2140 C CA . THR A 1 275 ? -19.862 5.722 17.703 1.00 97.69 275 THR A CA 1
ATOM 2141 C C . THR A 1 275 ? -20.044 5.933 19.198 1.00 97.69 275 THR A C 1
ATOM 2143 O O . THR A 1 275 ? -20.100 4.957 19.939 1.00 97.69 275 THR A O 1
ATOM 2146 N N . GLU A 1 276 ? -20.196 7.179 19.652 1.00 97.00 276 GLU A N 1
ATOM 2147 C CA . GLU A 1 276 ? -20.460 7.489 21.063 1.00 97.00 276 GLU A CA 1
ATOM 2148 C C . GLU A 1 276 ? -21.766 6.858 21.554 1.00 97.00 276 GLU A C 1
ATOM 2150 O O . GLU A 1 276 ? -21.802 6.269 22.638 1.00 97.00 276 GLU A O 1
ATOM 2155 N N . ARG A 1 277 ? -22.830 6.928 20.742 1.00 97.06 277 ARG A N 1
ATOM 2156 C CA . ARG A 1 277 ? -24.112 6.275 21.050 1.00 97.06 277 ARG A CA 1
ATOM 2157 C C . ARG A 1 277 ? -23.950 4.761 21.146 1.00 97.06 277 ARG A C 1
ATOM 2159 O O . ARG A 1 277 ? -24.275 4.186 22.179 1.00 97.06 277 ARG A O 1
ATOM 2166 N N . ALA A 1 278 ? -23.358 4.142 20.122 1.00 97.19 278 ALA A N 1
ATOM 2167 C CA . ALA A 1 278 ? -23.126 2.699 20.108 1.00 97.19 278 ALA A CA 1
ATOM 2168 C C . ALA A 1 278 ? -22.255 2.239 21.288 1.00 97.19 278 ALA A C 1
ATOM 2170 O O . ALA A 1 278 ? -22.527 1.203 21.889 1.00 97.19 278 ALA A O 1
ATOM 2171 N N . TYR A 1 279 ? -21.228 3.013 21.652 1.00 96.94 279 TYR A N 1
ATOM 2172 C CA . TYR A 1 279 ? -20.394 2.726 22.816 1.00 96.94 279 TYR A CA 1
ATOM 2173 C C . TYR A 1 279 ? -21.193 2.831 24.121 1.00 96.94 279 TYR A C 1
ATOM 2175 O O . TYR A 1 279 ? -21.107 1.946 24.971 1.00 96.94 279 TYR A O 1
ATOM 2183 N N . SER A 1 280 ? -22.011 3.877 24.268 1.00 95.88 280 SER A N 1
ATOM 2184 C CA . SER A 1 280 ? -22.864 4.079 25.446 1.00 95.88 280 SER A CA 1
ATOM 2185 C C . SER A 1 280 ? -23.822 2.907 25.674 1.00 95.88 280 SER A C 1
ATOM 2187 O O . SER A 1 280 ? -23.983 2.474 26.817 1.00 95.88 280 SER A O 1
ATOM 2189 N N . ASP A 1 281 ? -24.379 2.342 24.599 1.00 96.62 281 ASP A N 1
ATOM 2190 C CA . ASP A 1 281 ? -25.294 1.194 24.651 1.00 96.62 281 ASP A CA 1
ATOM 2191 C C . ASP A 1 281 ? -24.613 -0.088 25.158 1.00 96.62 281 ASP A C 1
ATOM 2193 O O . ASP A 1 281 ? -25.237 -0.915 25.828 1.00 96.62 281 ASP A O 1
ATOM 2197 N N . VAL A 1 282 ? -23.319 -0.266 24.869 1.00 96.06 282 VAL A N 1
ATOM 2198 C CA . VAL A 1 282 ? -22.567 -1.477 25.241 1.00 96.06 282 VAL A CA 1
ATOM 2199 C C . VAL A 1 282 ? -21.706 -1.311 26.496 1.00 96.06 282 VAL A C 1
ATOM 2201 O O . VAL A 1 282 ? -21.209 -2.300 27.041 1.00 96.06 282 VAL A O 1
ATOM 2204 N N . ARG A 1 283 ? -21.556 -0.082 27.002 1.00 95.12 283 ARG A N 1
ATOM 2205 C CA . ARG A 1 283 ? -20.668 0.266 28.122 1.00 95.12 283 ARG A CA 1
ATOM 2206 C C . ARG A 1 283 ? -20.934 -0.542 29.388 1.00 95.12 283 ARG A C 1
ATOM 2208 O O . ARG A 1 283 ? -19.995 -0.980 30.047 1.00 95.12 283 ARG A O 1
ATOM 2215 N N . SER A 1 284 ? -22.199 -0.773 29.736 1.00 94.94 284 SER A N 1
ATOM 2216 C CA . SER A 1 284 ? -22.566 -1.566 30.919 1.00 94.94 284 SER A CA 1
ATOM 2217 C C . SER A 1 284 ? -22.080 -3.017 30.817 1.00 94.94 284 SER A C 1
ATOM 2219 O O . SER A 1 284 ? -21.610 -3.578 31.806 1.00 94.94 284 SER A O 1
ATOM 2221 N N . ARG A 1 285 ? -22.122 -3.599 29.612 1.00 96.38 285 ARG A N 1
ATOM 2222 C CA . ARG A 1 285 ? -21.629 -4.953 29.321 1.00 96.38 285 ARG A CA 1
ATOM 2223 C C . ARG A 1 285 ? -20.102 -5.006 29.372 1.00 96.38 285 ARG A C 1
ATOM 2225 O O . ARG A 1 285 ? -19.562 -5.923 29.978 1.00 96.38 285 ARG A O 1
ATOM 2232 N N . LEU A 1 286 ? -19.410 -4.003 28.822 1.00 94.81 286 LEU A N 1
ATOM 2233 C CA . LEU A 1 286 ? -17.949 -3.874 28.955 1.00 94.81 286 LEU A CA 1
ATOM 2234 C C . LEU A 1 286 ? -17.527 -3.745 30.421 1.00 94.81 286 LEU A C 1
ATOM 2236 O O . LEU A 1 286 ? -16.589 -4.406 30.857 1.00 94.81 286 LEU A O 1
ATOM 2240 N N . ASN A 1 287 ? -18.255 -2.949 31.206 1.00 94.38 287 ASN A N 1
ATOM 2241 C CA . ASN A 1 287 ? -17.993 -2.781 32.631 1.00 94.38 287 ASN A CA 1
ATOM 2242 C C . ASN A 1 287 ? -18.209 -4.082 33.421 1.00 94.38 287 ASN A C 1
ATOM 2244 O O . ASN A 1 287 ? -17.416 -4.388 34.304 1.00 94.38 287 ASN A O 1
ATOM 2248 N N . ALA A 1 288 ? -19.230 -4.878 33.078 1.00 94.12 288 ALA A N 1
ATOM 2249 C CA . ALA A 1 288 ? -19.453 -6.195 33.683 1.00 94.12 288 ALA A CA 1
ATOM 2250 C C . ALA A 1 288 ? -18.298 -7.181 33.420 1.00 94.12 288 ALA A C 1
ATOM 2252 O O . ALA A 1 288 ? -18.059 -8.069 34.233 1.00 94.12 288 ALA A O 1
ATOM 2253 N N . LEU A 1 289 ? -17.561 -6.996 32.319 1.00 92.00 289 LEU A N 1
ATOM 2254 C CA . LEU A 1 289 ? -16.343 -7.744 31.994 1.00 92.00 289 LEU A CA 1
ATOM 2255 C C . LEU A 1 289 ? -15.062 -7.104 32.564 1.00 92.00 289 LEU A C 1
ATOM 2257 O O . LEU A 1 289 ? -13.976 -7.634 32.353 1.00 92.00 289 LEU A O 1
ATOM 2261 N N . GLY A 1 290 ? -15.160 -5.964 33.259 1.00 92.81 290 GLY A N 1
ATOM 2262 C CA . GLY A 1 290 ? -14.001 -5.211 33.753 1.00 92.81 290 GLY A CA 1
ATOM 2263 C C . GLY A 1 290 ? -13.198 -4.494 32.660 1.00 92.81 290 GLY A C 1
ATOM 2264 O O . GLY A 1 290 ? -12.049 -4.133 32.893 1.00 92.81 290 GLY A O 1
ATOM 2265 N N . LEU A 1 291 ? -13.790 -4.289 31.477 1.00 93.81 291 LEU A N 1
ATOM 2266 C CA . LEU A 1 291 ? -13.121 -3.762 30.280 1.00 93.81 291 LEU A CA 1
ATOM 2267 C C . LEU A 1 291 ? -13.492 -2.314 29.939 1.00 93.81 291 LEU A C 1
ATOM 2269 O O . LEU A 1 291 ? -12.997 -1.787 28.949 1.00 93.81 291 LEU A O 1
ATOM 2273 N N . ALA A 1 292 ? -14.365 -1.666 30.712 1.00 93.25 292 ALA A N 1
ATOM 2274 C CA . ALA A 1 292 ? -14.715 -0.262 30.502 1.00 93.25 292 ALA A CA 1
ATOM 2275 C C . ALA A 1 292 ? -13.677 0.651 31.178 1.00 93.25 292 ALA A C 1
ATOM 2277 O O . ALA A 1 292 ? -13.732 0.872 32.390 1.00 93.25 292 ALA A O 1
ATOM 2278 N N . HIS A 1 293 ? -12.732 1.189 30.402 1.00 89.56 293 HIS A N 1
ATOM 2279 C CA . HIS A 1 293 ? -11.698 2.116 30.894 1.00 89.56 293 HIS A CA 1
ATOM 2280 C C . HIS A 1 293 ? -11.936 3.570 30.448 1.00 89.56 293 HIS A C 1
ATOM 2282 O O . HIS A 1 293 ? -11.079 4.443 30.632 1.00 89.56 293 HIS A O 1
ATOM 2288 N N . ASP A 1 294 ? -13.101 3.845 29.860 1.00 89.94 294 ASP A N 1
ATOM 2289 C CA . ASP A 1 294 ? -13.450 5.154 29.329 1.00 89.94 294 ASP A CA 1
ATOM 2290 C C . ASP A 1 294 ? -13.666 6.215 30.415 1.00 89.94 294 ASP A C 1
ATOM 2292 O O . ASP A 1 294 ? -14.035 5.949 31.563 1.00 89.94 294 ASP A O 1
ATOM 2296 N N . ARG A 1 295 ? -13.483 7.472 30.005 1.00 88.56 295 ARG A N 1
ATOM 2297 C CA . ARG A 1 295 ? -13.964 8.654 30.722 1.00 88.56 295 ARG A CA 1
ATOM 2298 C C . ARG A 1 295 ? -14.579 9.586 29.693 1.00 88.56 295 ARG A C 1
ATOM 2300 O O . ARG A 1 295 ? -13.889 9.978 28.758 1.00 88.56 295 ARG A O 1
ATOM 2307 N N . ARG A 1 296 ? -15.831 10.003 29.893 1.00 89.19 296 ARG A N 1
ATOM 2308 C CA . ARG A 1 296 ? -16.563 10.859 28.943 1.00 89.19 296 ARG A CA 1
ATOM 2309 C C . ARG A 1 296 ? -15.766 12.090 28.485 1.00 89.19 296 ARG A C 1
ATOM 2311 O O . ARG A 1 296 ? -15.624 12.312 27.291 1.00 89.19 296 ARG A O 1
ATOM 2318 N N . SER A 1 297 ? -15.151 12.819 29.418 1.00 91.44 297 SER A N 1
ATOM 2319 C CA . SER A 1 297 ? -14.342 14.009 29.104 1.00 91.44 297 SER A CA 1
ATOM 2320 C C . SER A 1 297 ? -13.079 13.717 28.283 1.00 91.44 297 SER A C 1
ATOM 2322 O O . SER A 1 297 ? -12.539 14.610 27.632 1.00 91.44 297 SER A O 1
ATOM 2324 N N . ARG A 1 298 ? -12.576 12.479 28.315 1.00 93.00 298 ARG A N 1
ATOM 2325 C CA . ARG A 1 298 ? -11.475 12.024 27.459 1.00 93.00 298 ARG A CA 1
ATOM 2326 C C . ARG A 1 298 ? -11.988 11.684 26.064 1.00 93.00 298 ARG A C 1
ATOM 2328 O O . ARG A 1 298 ? -11.374 12.118 25.100 1.00 93.00 298 ARG A O 1
ATOM 2335 N N . THR A 1 299 ? -13.118 10.988 25.957 1.00 94.31 299 THR A N 1
ATOM 2336 C CA . THR A 1 299 ? -13.771 10.699 24.670 1.00 94.31 299 THR A CA 1
ATOM 2337 C C . THR A 1 299 ? -14.096 11.983 23.908 1.00 94.31 299 THR A C 1
ATOM 2339 O O . THR A 1 299 ? -13.698 12.118 22.755 1.00 94.31 299 THR A O 1
ATOM 2342 N N . GLU A 1 300 ? -14.716 12.962 24.575 1.00 94.56 300 GLU A N 1
ATOM 2343 C CA . GLU A 1 300 ? -15.012 14.284 24.000 1.00 94.56 300 GLU A CA 1
ATOM 2344 C C . GLU A 1 300 ? -13.731 14.981 23.508 1.00 94.56 300 GLU A C 1
ATOM 2346 O O . GLU A 1 300 ? -13.687 15.504 22.398 1.00 94.56 300 GLU A O 1
ATOM 2351 N N . ARG A 1 301 ? -12.639 14.916 24.284 1.00 95.81 301 ARG A N 1
ATOM 2352 C CA . ARG A 1 301 ? -11.339 15.479 23.886 1.00 95.81 301 ARG A CA 1
ATOM 2353 C C . ARG A 1 301 ? -10.739 14.783 22.665 1.00 95.81 301 ARG A C 1
ATOM 2355 O O . ARG A 1 301 ? -10.205 15.463 21.795 1.00 95.81 301 ARG A O 1
ATOM 2362 N N . ILE A 1 302 ? -10.796 13.452 22.608 1.00 96.50 302 ILE A N 1
ATOM 2363 C CA . ILE A 1 302 ? -10.312 12.667 21.463 1.00 96.50 302 ILE A CA 1
ATOM 2364 C C . ILE A 1 302 ? -11.092 13.058 20.205 1.00 96.50 302 ILE A C 1
ATOM 2366 O O . ILE A 1 302 ? -10.489 13.260 19.155 1.00 96.50 302 ILE A O 1
ATOM 2370 N N . PHE A 1 303 ? -12.415 13.197 20.314 1.00 97.69 303 PHE A N 1
ATOM 2371 C CA . PHE A 1 303 ? -13.280 13.545 19.188 1.00 97.69 303 PHE A CA 1
ATOM 2372 C C . PHE A 1 303 ? -13.021 14.966 18.694 1.00 97.69 303 PHE A C 1
ATOM 2374 O O . PHE A 1 303 ? -12.771 15.141 17.504 1.00 97.69 303 PHE A O 1
ATOM 2381 N N . ASN A 1 304 ? -12.985 15.949 19.598 1.00 97.25 304 ASN A N 1
ATOM 2382 C CA . ASN A 1 304 ? -12.692 17.340 19.244 1.00 97.25 304 ASN A CA 1
ATOM 2383 C C . ASN A 1 304 ? -11.325 17.464 18.567 1.00 97.25 304 ASN A C 1
ATOM 2385 O O . ASN A 1 304 ? -11.216 18.074 17.512 1.00 97.25 304 ASN A O 1
ATOM 2389 N N . ARG A 1 305 ? -10.294 16.800 19.103 1.00 96.94 305 ARG A N 1
ATOM 2390 C CA . ARG A 1 305 ? -8.968 16.810 18.475 1.00 96.94 305 ARG A CA 1
ATOM 2391 C C . ARG A 1 305 ? -8.951 16.136 17.114 1.00 96.94 305 ARG A C 1
ATOM 2393 O O . ARG A 1 305 ? -8.262 16.613 16.226 1.00 96.94 305 ARG A O 1
ATOM 2400 N N . LEU A 1 306 ? -9.683 15.035 16.929 1.00 97.12 306 LEU A N 1
ATOM 2401 C CA . LEU A 1 306 ? -9.779 14.382 15.622 1.00 97.12 306 LEU A CA 1
ATOM 2402 C C . LEU A 1 306 ? -10.401 15.322 14.576 1.00 97.12 306 LEU A C 1
ATOM 2404 O O . LEU A 1 306 ? -9.950 15.323 13.434 1.00 97.12 306 LEU A O 1
ATOM 2408 N N . ILE A 1 307 ? -11.413 16.100 14.974 1.00 97.62 307 ILE A N 1
ATOM 2409 C CA . ILE A 1 307 ? -12.087 17.112 14.148 1.00 97.62 307 ILE A CA 1
ATOM 2410 C C . ILE A 1 307 ? -11.117 18.253 13.810 1.00 97.62 307 ILE A C 1
ATOM 2412 O O . ILE A 1 307 ? -10.842 18.472 12.633 1.00 97.62 307 ILE A O 1
ATOM 2416 N N . GLU A 1 308 ? -10.517 18.889 14.822 1.00 96.94 308 GLU A N 1
ATOM 2417 C CA . GLU A 1 308 ? -9.559 19.996 14.659 1.00 96.94 308 GLU A CA 1
ATOM 2418 C C . GLU A 1 308 ? -8.396 19.608 13.724 1.00 96.94 308 GLU A C 1
ATOM 2420 O O . GLU A 1 308 ? -8.052 20.315 12.776 1.00 96.94 308 GLU A O 1
ATOM 2425 N N . GLU A 1 309 ? -7.806 18.433 13.951 1.00 96.44 309 GLU A N 1
ATOM 2426 C CA . GLU A 1 309 ? -6.692 17.904 13.164 1.00 96.44 309 GLU A CA 1
ATOM 2427 C C . GLU A 1 309 ? -7.110 17.489 11.740 1.00 96.44 309 GLU A C 1
ATOM 2429 O O . GLU A 1 309 ? -6.288 17.504 10.814 1.00 96.44 309 GLU A O 1
ATOM 2434 N N . PHE A 1 310 ? -8.366 17.081 11.544 1.00 96.19 310 PHE A N 1
ATOM 2435 C CA . PHE A 1 310 ? -8.911 16.772 10.224 1.00 96.19 310 PHE A CA 1
ATOM 2436 C C . PHE A 1 310 ? -9.081 18.050 9.400 1.00 96.19 310 PHE A C 1
ATOM 2438 O O . PHE A 1 310 ? -8.618 18.097 8.258 1.00 96.19 310 PHE A O 1
ATOM 2445 N N . GLU A 1 311 ? -9.686 19.088 9.979 1.00 96.00 311 GLU A N 1
ATOM 2446 C CA . GLU A 1 311 ? -9.886 20.387 9.329 1.00 96.00 311 GLU A CA 1
ATOM 2447 C C . GLU A 1 311 ? -8.552 21.031 8.948 1.00 96.00 311 GLU A C 1
ATOM 2449 O O . GLU A 1 311 ? -8.326 21.315 7.769 1.00 96.00 311 GLU A O 1
ATOM 2454 N N . ALA A 1 312 ? -7.618 21.124 9.902 1.00 93.94 312 ALA A N 1
ATOM 2455 C CA . ALA A 1 312 ? -6.302 21.726 9.689 1.00 93.94 312 ALA A CA 1
ATOM 2456 C C . ALA A 1 312 ? -5.527 21.097 8.517 1.00 93.94 312 ALA A C 1
ATOM 2458 O O . ALA A 1 312 ? -4.722 21.756 7.863 1.00 93.94 312 ALA A O 1
ATOM 2459 N N . ARG A 1 313 ? -5.755 19.811 8.219 1.00 91.88 313 ARG A N 1
ATOM 2460 C CA . ARG A 1 313 ? -5.101 19.122 7.096 1.00 91.88 313 ARG A CA 1
ATOM 2461 C C . ARG A 1 313 ? -5.818 19.275 5.769 1.00 91.88 313 ARG A C 1
ATOM 2463 O O . ARG A 1 313 ? -5.166 19.127 4.741 1.00 91.88 313 ARG A O 1
ATOM 2470 N N . ARG A 1 314 ? -7.122 19.551 5.768 1.00 87.12 314 ARG A N 1
ATOM 2471 C CA . ARG A 1 314 ? -7.854 19.838 4.528 1.00 87.12 314 ARG A CA 1
ATOM 2472 C C . ARG A 1 314 ? -7.611 21.250 4.026 1.00 87.12 314 ARG A C 1
ATOM 2474 O O . ARG A 1 314 ? -7.663 21.447 2.825 1.00 87.12 314 ARG A O 1
ATOM 2481 N N . GLU A 1 315 ? -7.306 22.198 4.907 1.00 77.38 315 GLU A N 1
ATOM 2482 C CA . GLU A 1 315 ? -6.958 23.571 4.509 1.00 77.38 315 GLU A CA 1
ATOM 2483 C C . GLU A 1 315 ? -5.599 23.672 3.793 1.00 77.38 315 GLU A C 1
ATOM 2485 O O . GLU A 1 315 ? -5.342 24.633 3.073 1.00 77.38 315 GLU A O 1
ATOM 2490 N N . VAL A 1 316 ? -4.723 22.680 3.983 1.00 66.06 316 VAL A N 1
ATOM 2491 C CA . VAL A 1 316 ? -3.360 22.648 3.420 1.00 66.06 316 VAL A CA 1
ATOM 2492 C C . VAL A 1 316 ? -3.303 21.951 2.047 1.00 66.06 316 VAL A C 1
ATOM 2494 O O . VAL A 1 316 ? -2.270 22.010 1.377 1.00 66.06 316 VAL A O 1
ATOM 2497 N N . VAL A 1 317 ? -4.389 21.296 1.616 1.00 54.34 317 VAL A N 1
ATOM 2498 C CA . VAL A 1 317 ? -4.484 20.515 0.363 1.00 54.34 317 VAL A CA 1
ATOM 2499 C C . VAL A 1 317 ? -5.343 21.242 -0.661 1.00 54.34 317 VAL A C 1
ATOM 2501 O O . VAL A 1 317 ? -4.891 21.322 -1.826 1.00 54.34 317 VAL A O 1
#

Secondary structure (DSSP, 8-state):
--------BTTB-SB--HHHHHHHHHHHHHHHHHHHSS----HHHHHHHHHHHHSTT--HHHHHHHHHHPPPPSSPPPGGGGGGEEESSSS-EEE-HHHHHHHHHHHHHHHTT--B--HHHHHHHHHHHHHHHHHHHHHHHHHHHH--PPPHHHHHHHHHHHHHT--SSTT-EEE-SSHHHHHHHHHHHHHHHHHHHHHTTPPPPPHHHHT-STT-HHHHHHHHHSTTTEEEEEETTEEEEEESSHHHHHHHHHHHHHT-TT--HHHHHHHHHHHHHHHHHHHHHHHHTT-----HHHHHHHHHHHHHHHHHHHTT-

Nearest PDB structures (foldseek):
  1ux9-assembly2_B  TM=3.499E-01  e=5.478E+00  Homo sapiens
  1umo-assembly1_A  TM=3.739E-01  e=7.084E+00  Homo sapiens
  5vxj-assembly2_C  TM=1.318E-01  e=2.956E+00  Shigella flexneri

Mean predicted aligned error: 7.82 Å

Foldseek 3Di:
DDPDPQQAQLQHGQFDDPVRLCLLLVQLQLQLCQQPVDGDDDLVVVLVVQLCPPFPPNDPVNVVVSQVSGDFRPDFDDPRCHRQWADPDRGHTHGHNSVSLVSVQSVVCVVVVHRGQDPVSSVVSVVVVVVSRVVSNVVVVVDQVQFDQAALLLLQLQLLQQQLVQADQVLFDKQALDLVVNQLVLLLRQQLSQLLNVLQVHDRDDPVLSSHDVPRPSNVSNCRRVVVFWDWDDDPRIITIHGYPLVVVLLSSLLSQLPDPSDDLVSNVSSLVSSVVSCVVSQVVCVVVVNRPHDPVSSVVSSVSSSVSNVVNNVVD

Radius of gyration: 27.86 Å; Cα contacts (8 Å, |Δi|>4): 428; chains: 1; bounding box: 74×43×72 Å

pLDDT: mean 91.26, std 8.86, range [33.31, 98.25]

Sequence (317 aa):
MTTASDSTLFGLPRGFDREELRRIEDFLREAWVTQHGHPPATLAGDLERLKPLFKTNASAKRLRDVATDLKAIRARAPESLGAAFVRIDEHRGLVTPEGRILLDELERLRLADELVLSRAAVARASARAAEVYGTWQRDWLTGQLRGGDLRPGTYGFVLFLLVNGCVSRESGLPMPAEDTQELQLAEIVAPVIDAFATGLGGAAMKPREAQRLRSNWRVTEASRQLFTHVHRANDDLVAYFWAADEDGLVTVLASRLAARQDLTLDRLEAALTSTERAYSDVRSRLNALGLAHDRRSRTERIFNRLIEEFEARREVV

Solvent-accessible surface area (backbone atoms only — not comparable to full-atom values): 17088 Å² total; per-residue (Å²): 138,80,81,73,77,80,69,52,53,62,70,26,72,38,65,46,55,78,65,57,48,49,54,52,46,54,47,54,50,50,37,38,26,49,70,69,76,45,75,89,72,57,68,70,64,48,46,60,70,43,40,75,70,72,35,94,81,42,49,72,64,59,55,49,53,51,62,68,71,47,54,75,39,89,65,69,73,66,84,60,44,51,63,21,43,51,72,75,54,78,38,36,55,44,69,31,68,52,26,54,50,46,47,54,54,54,52,51,29,59,76,67,76,46,51,56,60,47,72,65,54,44,52,52,51,54,51,48,49,51,50,52,54,53,47,49,48,48,54,51,50,52,43,59,73,68,24,65,91,76,52,39,50,22,51,12,45,54,49,44,30,58,46,38,37,10,46,40,84,92,48,24,51,73,36,53,70,50,66,70,60,24,27,58,51,15,67,54,49,42,57,26,17,30,33,25,4,36,42,70,71,32,77,64,71,51,72,80,54,37,45,36,51,83,82,23,65,37,53,54,43,35,37,62,39,35,54,92,25,26,43,75,50,75,56,97,63,32,36,31,38,22,32,35,59,60,68,61,41,43,52,52,50,15,49,60,52,44,70,35,88,91,60,51,70,71,42,50,52,51,9,51,53,42,23,54,51,40,40,62,75,33,40,68,61,34,44,75,71,74,59,58,55,52,50,70,76,55,41,53,48,54,50,52,48,32,50,55,47,21,52,64,52,51,78,77,107